Protein AF-A0A0L7LXT6-F1 (afdb_monomer_lite)

Secondary structure (DSSP, 8-state):
-----------TT----------HHHHHHHHHHHHHHHHHHHHHHHHHHHHHHHHHHHHHHHHHHHHHHHHHHHHHHHHHHHHHHHHHHHHHHHHHHHHTHHHH-TTHHHHHHHSS-GGGGGGGHHHHHHHHHHHHHSS-TTHHHHHHHHHHHHTTSB-TTS-B-S-HHHHHHHHHHHHHHHHHHHHHHHHHHHHHHHHHHHHHHHHHHHHHH-

InterPro domains:
  IPR006373 Variant surface antigen Rifin [PF02009] (1-214)

Structure (mmCIF, N/CA/C/O backbone):
data_AF-A0A0L7LXT6-F1
#
_entry.id   AF-A0A0L7LXT6-F1
#
loop_
_atom_site.group_PDB
_atom_site.id
_atom_site.type_symbol
_atom_site.label_atom_id
_atom_site.label_alt_id
_atom_site.label_comp_id
_atom_site.label_asym_id
_atom_site.label_entity_id
_atom_site.label_seq_id
_atom_site.pdbx_PDB_ins_code
_atom_site.Cartn_x
_atom_site.Cartn_y
_atom_site.Cartn_z
_atom_site.occupancy
_atom_site.B_iso_or_equiv
_atom_site.auth_seq_id
_atom_site.auth_comp_id
_atom_site.auth_asym_id
_atom_site.auth_atom_id
_atom_site.pdbx_PDB_model_num
ATOM 1 N N . GLU A 1 1 ? -76.151 43.718 83.438 1.00 40.00 1 GLU A N 1
ATOM 2 C CA . GLU A 1 1 ? -76.108 43.808 84.912 1.00 40.00 1 GLU A CA 1
ATOM 3 C C . GLU A 1 1 ? -75.224 42.703 85.464 1.00 40.00 1 GLU A C 1
ATOM 5 O O . GLU A 1 1 ? -75.040 41.685 84.807 1.00 40.00 1 GLU A O 1
ATOM 10 N N . LYS A 1 2 ? -74.584 42.972 86.599 1.00 29.92 2 LYS A N 1
ATOM 11 C CA . LYS A 1 2 ? -73.542 42.157 87.226 1.00 29.92 2 LYS A CA 1
ATOM 12 C C . LYS A 1 2 ? -74.150 41.243 88.303 1.00 29.92 2 LYS A C 1
ATOM 14 O O . LYS A 1 2 ? -74.969 41.712 89.078 1.00 29.92 2 LYS A O 1
ATOM 19 N N . PHE A 1 3 ? -73.613 40.020 88.366 1.00 38.09 3 PHE A N 1
ATOM 20 C CA . PHE A 1 3 ? -73.496 39.078 89.496 1.00 38.09 3 PHE A CA 1
ATOM 21 C C . PHE A 1 3 ? -74.751 38.589 90.252 1.00 38.09 3 PHE A C 1
ATOM 23 O O . PHE A 1 3 ? -75.296 39.290 91.095 1.00 38.09 3 PHE A O 1
ATOM 30 N N . ALA A 1 4 ? -75.041 37.291 90.095 1.00 39.62 4 ALA A N 1
ATOM 31 C CA . ALA A 1 4 ? -75.479 36.397 91.176 1.00 39.62 4 ALA A CA 1
ATOM 32 C C . ALA A 1 4 ? -74.935 34.982 90.867 1.00 39.62 4 ALA A C 1
ATOM 34 O O . ALA A 1 4 ? -75.281 34.393 89.851 1.00 39.62 4 ALA A O 1
ATOM 35 N N . THR A 1 5 ? -73.807 34.599 91.461 1.00 38.25 5 THR A N 1
ATOM 36 C CA . THR A 1 5 ? -73.692 33.730 92.649 1.00 38.25 5 THR A CA 1
ATOM 37 C C . THR A 1 5 ? -73.721 32.239 92.305 1.00 38.25 5 THR A C 1
ATOM 39 O O . THR A 1 5 ? -74.742 31.654 91.969 1.00 38.25 5 THR A O 1
ATOM 42 N N . LEU A 1 6 ? -72.522 31.675 92.429 1.00 38.28 6 LEU A N 1
ATOM 43 C CA . LEU A 1 6 ? -72.125 30.279 92.555 1.00 38.28 6 LEU A CA 1
ATOM 44 C C . LEU A 1 6 ? -73.192 29.393 93.241 1.00 38.28 6 LEU A C 1
ATOM 46 O O . LEU A 1 6 ? -73.432 29.532 94.438 1.00 38.28 6 LEU A O 1
ATOM 50 N N . GLN A 1 7 ? -73.775 28.442 92.506 1.00 35.75 7 GLN A N 1
ATOM 51 C CA . GLN A 1 7 ? -74.311 27.213 93.096 1.00 35.75 7 GLN A CA 1
ATOM 52 C C . GLN A 1 7 ? -73.236 26.131 92.983 1.00 35.75 7 GLN A C 1
ATOM 54 O O . GLN A 1 7 ? -73.069 25.471 91.961 1.00 35.75 7 GLN A O 1
ATOM 59 N N . THR A 1 8 ? -72.458 26.013 94.054 1.00 41.00 8 THR A N 1
ATOM 60 C CA . THR A 1 8 ? -71.637 24.850 94.390 1.00 41.00 8 THR A CA 1
ATOM 61 C C . THR A 1 8 ? -72.546 23.758 94.936 1.00 41.00 8 THR A C 1
ATOM 63 O O . THR A 1 8 ? -72.736 23.669 96.145 1.00 41.00 8 THR A O 1
ATOM 66 N N . ASP A 1 9 ? -73.113 22.955 94.042 1.00 42.44 9 ASP A N 1
ATOM 67 C CA . ASP A 1 9 ? -73.564 21.606 94.378 1.00 42.44 9 ASP A CA 1
ATOM 68 C C . ASP A 1 9 ? -73.449 20.717 93.131 1.00 42.44 9 ASP A C 1
ATOM 70 O O . ASP A 1 9 ? -74.370 20.585 92.328 1.00 42.44 9 ASP A O 1
ATOM 74 N N . ILE A 1 10 ? -72.247 20.185 92.902 1.00 38.50 10 ILE A N 1
ATOM 75 C CA . ILE A 1 10 ? -72.046 19.057 91.993 1.00 38.50 10 ILE A CA 1
ATOM 76 C C . ILE A 1 10 ? -71.640 17.902 92.891 1.00 38.50 10 ILE A C 1
ATOM 78 O O . ILE A 1 10 ? -70.520 17.861 93.403 1.00 38.50 10 ILE A O 1
ATOM 82 N N . HIS A 1 11 ? -72.580 16.980 93.087 1.00 42.09 11 HIS A N 1
ATOM 83 C CA . HIS A 1 11 ? -72.317 15.668 93.658 1.00 42.09 11 HIS A CA 1
ATOM 84 C C . HIS A 1 11 ? -71.095 15.070 92.948 1.00 42.09 11 HIS A C 1
ATOM 86 O O . HIS A 1 11 ? -71.081 14.951 91.720 1.00 42.09 11 HIS A O 1
ATOM 92 N N . SER A 1 12 ? -70.078 14.687 93.723 1.00 47.22 12 SER A N 1
ATOM 93 C CA . SER A 1 12 ? -68.795 14.139 93.251 1.00 47.22 12 SER A CA 1
ATOM 94 C C . SER A 1 12 ? -68.917 12.834 92.436 1.00 47.22 12 SER A C 1
ATOM 96 O O . SER A 1 12 ? -67.905 12.281 92.014 1.00 47.22 12 SER A O 1
ATOM 98 N N . ASP A 1 13 ? -70.137 12.357 92.186 1.00 47.53 13 ASP A N 1
ATOM 99 C CA . ASP A 1 13 ? -70.444 11.031 91.651 1.00 47.53 13 ASP A CA 1
ATOM 100 C C . ASP A 1 13 ? -71.077 11.065 90.244 1.00 47.53 13 ASP A C 1
ATOM 102 O O . ASP A 1 13 ? -71.476 10.025 89.725 1.00 47.53 13 ASP A O 1
ATOM 106 N N . ALA A 1 14 ? -71.174 12.240 89.603 1.00 44.53 14 ALA A N 1
ATOM 107 C CA . ALA A 1 14 ? -71.856 12.403 88.308 1.00 44.53 14 ALA A CA 1
ATOM 108 C C . ALA A 1 14 ? -70.987 12.965 87.163 1.00 44.53 14 ALA A C 1
ATOM 110 O O . ALA A 1 14 ? -71.523 13.345 86.122 1.00 44.53 14 ALA A O 1
ATOM 111 N N . ILE A 1 15 ? -69.656 12.991 87.302 1.00 37.62 15 ILE A N 1
ATOM 112 C CA . ILE A 1 15 ? -68.757 13.127 86.144 1.00 37.62 15 ILE A CA 1
ATOM 113 C C . ILE A 1 15 ? -68.383 11.703 85.720 1.00 37.62 15 ILE A C 1
ATOM 115 O O . ILE A 1 15 ? -67.487 11.121 86.338 1.00 37.62 15 ILE A O 1
ATOM 119 N N . PRO A 1 16 ? -69.046 11.095 84.713 1.00 42.62 16 PRO A N 1
ATOM 120 C CA . PRO A 1 16 ? -68.539 9.857 84.152 1.00 42.62 16 PRO A CA 1
ATOM 121 C C . PRO A 1 16 ? -67.146 10.187 83.630 1.00 42.62 16 PRO A C 1
ATOM 123 O O . PRO A 1 16 ? -66.972 11.103 82.825 1.00 42.62 16 PRO A O 1
ATOM 126 N N . THR A 1 17 ? -66.141 9.496 84.159 1.00 36.31 17 THR A N 1
ATOM 127 C CA . THR A 1 17 ? -64.786 9.541 83.634 1.00 36.31 17 THR A CA 1
ATOM 128 C C . THR A 1 17 ? -64.900 9.342 82.130 1.00 36.31 17 THR A C 1
ATOM 130 O O . THR A 1 17 ? -65.300 8.272 81.675 1.00 36.31 17 THR A O 1
ATOM 133 N N . CYS A 1 18 ? -64.649 10.397 81.348 1.00 38.66 18 CYS A N 1
ATOM 134 C CA . CYS A 1 18 ? -64.541 10.292 79.902 1.00 38.66 18 CYS A CA 1
ATOM 135 C C . CYS A 1 18 ? -63.386 9.333 79.632 1.00 38.66 18 CYS A C 1
ATOM 137 O O . CYS A 1 18 ? -62.223 9.727 79.554 1.00 38.66 18 CYS A O 1
ATOM 139 N N . ILE A 1 19 ? -63.712 8.048 79.541 1.00 40.19 19 ILE A N 1
ATOM 140 C CA . ILE A 1 19 ? -62.884 7.047 78.912 1.00 40.19 19 ILE A CA 1
ATOM 141 C C . ILE A 1 19 ? -62.834 7.519 77.468 1.00 40.19 19 ILE A C 1
ATOM 143 O O . ILE A 1 19 ? -63.759 7.289 76.692 1.00 40.19 19 ILE A O 1
ATOM 147 N N . CYS A 1 20 ? -61.787 8.269 77.133 1.00 40.12 20 CYS A N 1
ATOM 148 C CA . CYS A 1 20 ? -61.425 8.536 75.757 1.00 40.12 20 CYS A CA 1
ATOM 149 C C . CYS A 1 20 ? -61.108 7.178 75.130 1.00 40.12 20 CYS A C 1
ATOM 151 O O . CYS A 1 20 ? -59.978 6.691 75.175 1.00 40.12 20 CYS A O 1
ATOM 153 N N . GLU A 1 21 ? -62.143 6.532 74.605 1.00 46.62 21 GLU A N 1
ATOM 154 C CA . GLU A 1 21 ? -62.035 5.419 73.685 1.00 46.62 21 GLU A CA 1
ATOM 155 C C . GLU A 1 21 ? -61.021 5.842 72.617 1.00 46.62 21 GLU A C 1
ATOM 157 O O . GLU A 1 21 ? -61.165 6.916 72.031 1.00 46.62 21 GLU A O 1
ATOM 162 N N . LYS A 1 22 ? -59.926 5.077 72.486 1.00 48.00 22 LYS A N 1
ATOM 163 C CA . LYS A 1 22 ? -58.727 5.396 71.687 1.00 48.00 22 LYS A CA 1
ATOM 164 C C . LYS A 1 22 ? -59.049 6.315 70.505 1.00 48.00 22 LYS A C 1
ATOM 166 O O . LYS A 1 22 ? -59.606 5.862 69.504 1.00 48.00 22 LYS A O 1
ATOM 171 N N . SER A 1 23 ? -58.688 7.592 70.643 1.00 49.19 23 SER A N 1
ATOM 172 C CA . SER A 1 23 ? -58.867 8.610 69.608 1.00 49.19 23 SER A CA 1
ATOM 173 C C . SER A 1 23 ? -58.314 8.106 68.274 1.00 49.19 23 SER A C 1
ATOM 175 O O . SER A 1 23 ? -57.290 7.420 68.233 1.00 49.19 23 SER A O 1
ATOM 177 N N . ILE A 1 24 ? -58.970 8.473 67.171 1.00 52.47 24 ILE A N 1
ATOM 178 C CA . ILE A 1 24 ? -58.495 8.221 65.802 1.00 52.47 24 ILE A CA 1
ATOM 179 C C . ILE A 1 24 ? -57.025 8.655 65.652 1.00 52.47 24 ILE A C 1
ATOM 181 O O . ILE A 1 24 ? -56.268 7.986 64.952 1.00 52.47 24 ILE A O 1
ATOM 185 N N . ALA A 1 25 ? -56.591 9.684 66.389 1.00 49.22 25 ALA A N 1
ATOM 186 C CA . ALA A 1 25 ? -55.197 10.112 66.457 1.00 49.22 25 ALA A CA 1
ATOM 187 C C . ALA A 1 25 ? -54.236 9.022 66.987 1.00 49.22 25 ALA A C 1
ATOM 189 O O . ALA A 1 25 ? -53.212 8.791 66.356 1.00 49.22 25 ALA A O 1
ATOM 190 N N . ASP A 1 26 ? -54.581 8.273 68.046 1.00 52.25 26 ASP A N 1
ATOM 191 C CA . ASP A 1 26 ? -53.739 7.182 68.595 1.00 52.25 26 ASP A CA 1
ATOM 192 C C . ASP A 1 26 ? -53.618 5.996 67.614 1.00 52.25 26 ASP A C 1
ATOM 194 O O . ASP A 1 26 ? -52.575 5.341 67.530 1.00 52.25 26 ASP A O 1
ATOM 198 N N . LYS A 1 27 ? -54.661 5.732 66.808 1.00 52.94 27 LYS A N 1
ATOM 199 C CA . LYS A 1 27 ? -54.612 4.732 65.721 1.00 52.94 27 LYS A CA 1
ATOM 200 C C . LYS A 1 27 ? -53.774 5.202 64.532 1.00 52.94 27 LYS A C 1
ATOM 202 O O . LYS A 1 27 ? -53.043 4.391 63.963 1.00 52.94 27 LYS A O 1
ATOM 207 N N . VAL A 1 28 ? -53.869 6.478 64.164 1.00 54.19 28 VAL A N 1
ATOM 208 C CA . VAL A 1 28 ? -53.071 7.071 63.079 1.00 54.19 28 VAL A CA 1
ATOM 209 C C . VAL A 1 28 ? -51.596 7.137 63.475 1.00 54.19 28 VAL A C 1
ATOM 211 O O . VAL A 1 28 ? -50.742 6.785 62.667 1.00 54.19 28 VAL A O 1
ATOM 214 N N . GLU A 1 29 ? -51.286 7.472 64.726 1.00 53.16 29 GLU A N 1
ATOM 215 C CA . GLU A 1 29 ? -49.917 7.526 65.245 1.00 53.16 29 GLU A CA 1
ATOM 216 C C . GLU A 1 29 ? -49.267 6.133 65.297 1.00 53.16 29 GLU A C 1
ATOM 218 O O . GLU A 1 29 ? -48.151 5.950 64.811 1.00 53.16 29 GLU A O 1
ATOM 223 N N . LYS A 1 30 ? -49.994 5.098 65.750 1.00 55.59 30 LYS A N 1
ATOM 224 C CA . LYS A 1 30 ? -49.516 3.700 65.695 1.00 55.59 30 LYS A CA 1
ATOM 225 C C . LYS A 1 30 ? -49.386 3.154 64.273 1.00 55.59 30 LYS A C 1
ATOM 227 O O . LYS A 1 30 ? -48.477 2.366 64.014 1.00 55.59 30 LYS A O 1
ATOM 232 N N . GLY A 1 31 ? -50.274 3.542 63.357 1.00 56.97 31 GLY A N 1
ATOM 233 C CA . GLY A 1 31 ? -50.178 3.189 61.938 1.00 56.97 31 GLY A CA 1
ATOM 234 C C . GLY A 1 31 ? -48.969 3.842 61.264 1.00 56.97 31 GLY A C 1
ATOM 235 O O . GLY A 1 31 ? -48.203 3.162 60.585 1.00 56.97 31 GLY A O 1
ATOM 236 N N . CYS A 1 32 ? -48.748 5.132 61.526 1.00 54.28 32 CYS A N 1
ATOM 237 C CA . CYS A 1 32 ? -47.619 5.904 61.012 1.00 54.28 32 CYS A CA 1
ATOM 238 C C . CYS A 1 32 ? -46.276 5.394 61.560 1.00 54.28 32 CYS A C 1
ATOM 240 O O . CYS A 1 32 ? -45.349 5.180 60.786 1.00 54.28 32 CYS A O 1
ATOM 242 N N . LEU A 1 33 ? -46.183 5.081 62.858 1.00 52.78 33 LEU A N 1
ATOM 243 C CA . LEU A 1 33 ? -44.982 4.489 63.465 1.00 52.78 33 LEU A CA 1
ATOM 244 C C . LEU A 1 33 ? -44.681 3.082 62.933 1.00 52.78 33 LEU A C 1
ATOM 246 O O . LEU A 1 33 ? -43.517 2.748 62.719 1.00 52.78 33 LEU A O 1
ATOM 250 N N . ARG A 1 34 ? -45.707 2.260 62.672 1.00 56.41 34 ARG A N 1
ATOM 251 C CA . ARG A 1 34 ? -45.534 0.939 62.041 1.00 56.41 34 ARG A CA 1
ATOM 252 C C . ARG A 1 34 ? -45.064 1.056 60.593 1.00 56.41 34 ARG A C 1
ATOM 254 O O . ARG A 1 34 ? -44.129 0.356 60.218 1.00 56.41 34 ARG A O 1
ATOM 261 N N . CYS A 1 35 ? -45.643 1.962 59.806 1.00 52.47 35 CYS A N 1
ATOM 262 C CA . CYS A 1 35 ? -45.187 2.219 58.439 1.00 52.47 35 CYS A CA 1
ATOM 263 C C . CYS A 1 35 ? -43.784 2.838 58.406 1.00 52.47 35 CYS A C 1
ATOM 265 O O . CYS A 1 35 ? -42.972 2.409 57.600 1.00 52.47 35 CYS A O 1
ATOM 267 N N . GLY A 1 36 ? -43.463 3.778 59.299 1.00 51.81 36 GLY A N 1
ATOM 268 C CA . GLY A 1 36 ? -42.137 4.393 59.415 1.00 51.81 36 GLY A CA 1
ATOM 269 C C . GLY A 1 36 ? -41.054 3.417 59.878 1.00 51.81 36 GLY A C 1
ATOM 270 O O . GLY A 1 36 ? -39.923 3.501 59.416 1.00 51.81 36 GLY A O 1
ATOM 271 N N . SER A 1 37 ? -41.407 2.443 60.720 1.00 56.12 37 SER A N 1
ATOM 272 C CA . SER A 1 37 ? -40.500 1.370 61.152 1.00 56.12 37 SER A CA 1
ATOM 273 C C . SER A 1 37 ? -40.231 0.364 60.027 1.00 56.12 37 SER A C 1
ATOM 275 O O . SER A 1 37 ? -39.092 -0.050 59.835 1.00 56.12 37 SER A O 1
ATOM 277 N N . ILE A 1 38 ? -41.255 0.014 59.239 1.00 53.81 38 ILE A N 1
ATOM 278 C CA . ILE A 1 38 ? -41.104 -0.832 58.046 1.00 53.81 38 ILE A CA 1
ATOM 279 C C . ILE A 1 38 ? -40.351 -0.079 56.942 1.00 53.81 38 ILE A C 1
ATOM 281 O O . ILE A 1 38 ? -39.456 -0.656 56.344 1.00 53.81 38 ILE A O 1
ATOM 285 N N . LEU A 1 39 ? -40.632 1.206 56.701 1.00 48.81 39 LEU A N 1
ATOM 286 C CA . LEU A 1 39 ? -39.878 2.021 55.741 1.00 48.81 39 LEU A CA 1
ATOM 287 C C . LEU A 1 39 ? -38.430 2.242 56.189 1.00 48.81 39 LEU A C 1
ATOM 289 O O . LEU A 1 39 ? -37.541 2.148 55.358 1.00 48.81 39 LEU A O 1
ATOM 293 N N . GLY A 1 40 ? -38.168 2.485 57.474 1.00 50.44 40 GLY A N 1
ATOM 294 C CA . GLY A 1 40 ? -36.812 2.650 58.008 1.00 50.44 40 GLY A CA 1
ATOM 295 C C . GLY A 1 40 ? -35.976 1.365 57.978 1.00 50.44 40 GLY A C 1
ATOM 296 O O . GLY A 1 40 ? -34.760 1.443 57.823 1.00 50.44 40 GLY A O 1
ATOM 297 N N . ALA A 1 41 ? -36.615 0.193 58.069 1.00 55.06 41 ALA A N 1
ATOM 298 C CA . ALA A 1 41 ? -35.964 -1.114 57.941 1.00 55.06 41 ALA A CA 1
ATOM 299 C C . ALA A 1 41 ? -35.870 -1.613 56.483 1.00 55.06 41 ALA A C 1
ATOM 301 O O . ALA A 1 41 ? -34.890 -2.258 56.126 1.00 55.06 41 ALA A O 1
ATOM 302 N N . ALA A 1 42 ? -36.844 -1.284 55.627 1.00 51.56 42 ALA A N 1
ATOM 303 C CA . ALA A 1 42 ? -36.897 -1.711 54.225 1.00 51.56 42 ALA A CA 1
ATOM 304 C C . ALA A 1 42 ? -36.226 -0.727 53.248 1.00 51.56 42 ALA A C 1
ATOM 306 O O . ALA A 1 42 ? -35.825 -1.140 52.165 1.00 51.56 42 ALA A O 1
ATOM 307 N N . MET A 1 43 ? -36.059 0.558 53.590 1.00 50.97 43 MET A N 1
ATOM 308 C CA . MET A 1 43 ? -35.299 1.521 52.771 1.00 50.97 43 MET A CA 1
ATOM 309 C C . MET A 1 43 ? -33.829 1.117 52.575 1.00 50.97 43 MET A C 1
ATOM 311 O O . MET A 1 43 ? -33.350 1.250 51.451 1.00 50.97 43 MET A O 1
ATOM 315 N N . PRO A 1 44 ? -33.102 0.613 53.592 1.00 54.88 44 PRO A N 1
ATOM 316 C CA . PRO A 1 44 ? -31.755 0.079 53.403 1.00 54.88 44 PRO A CA 1
ATOM 317 C C . PRO A 1 44 ? -31.712 -1.110 52.439 1.00 54.88 44 PRO A C 1
ATOM 319 O O . PRO A 1 44 ? -30.803 -1.189 51.618 1.00 54.88 44 PRO A O 1
ATOM 322 N N . GLU A 1 45 ? -32.706 -2.003 52.479 1.00 55.31 45 GLU A N 1
ATOM 323 C CA . GLU A 1 45 ? -32.776 -3.156 51.573 1.00 55.31 45 GLU A CA 1
ATOM 324 C C . GLU A 1 45 ? -33.197 -2.759 50.155 1.00 55.31 45 GLU A C 1
ATOM 326 O O . GLU A 1 45 ? -32.592 -3.218 49.196 1.00 55.31 45 GLU A O 1
ATOM 331 N N . LEU A 1 46 ? -34.149 -1.838 49.988 1.00 52.16 46 LEU A N 1
ATOM 332 C CA . LEU A 1 46 ? -34.515 -1.274 48.681 1.00 52.16 46 LEU A CA 1
ATOM 333 C C . LEU A 1 46 ? -33.392 -0.410 48.090 1.00 52.16 46 LEU A C 1
ATOM 335 O O . LEU A 1 46 ? -33.196 -0.409 46.879 1.00 52.16 46 LEU A O 1
ATOM 339 N N . GLY A 1 47 ? -32.630 0.296 48.928 1.00 53.34 47 GLY A N 1
ATOM 340 C CA . GLY A 1 47 ? -31.429 1.034 48.537 1.00 53.34 47 GLY A CA 1
ATOM 341 C C . GLY A 1 47 ? -30.260 0.111 48.193 1.00 53.34 47 GLY A C 1
ATOM 342 O O . GLY A 1 47 ? -29.510 0.401 47.266 1.00 53.34 47 GLY A O 1
ATOM 343 N N . SER A 1 48 ? -30.138 -1.031 48.875 1.00 59.41 48 SER A N 1
ATOM 344 C CA . SER A 1 48 ? -29.166 -2.077 48.550 1.00 59.41 48 SER A CA 1
ATOM 345 C C . SER A 1 48 ? -29.543 -2.801 47.258 1.00 59.41 48 SER A C 1
ATOM 347 O O . SER A 1 48 ? -28.712 -2.879 46.366 1.00 59.41 48 SER A O 1
ATOM 349 N N . VAL A 1 49 ? -30.800 -3.219 47.082 1.00 60.06 49 VAL A N 1
ATOM 350 C CA . VAL A 1 49 ? -31.304 -3.834 45.843 1.00 60.06 49 VAL A CA 1
ATOM 351 C C . VAL A 1 49 ? -31.241 -2.844 44.686 1.00 60.06 49 VAL A C 1
ATOM 353 O O . VAL A 1 49 ? -30.744 -3.197 43.624 1.00 60.06 49 VAL A O 1
ATOM 356 N N . GLY A 1 50 ? -31.667 -1.596 44.886 1.00 57.03 50 GLY A N 1
ATOM 357 C CA . GLY A 1 50 ? -31.573 -0.529 43.892 1.00 57.03 50 GLY A CA 1
ATOM 358 C C . GLY A 1 50 ? -30.127 -0.189 43.538 1.00 57.03 50 GLY A C 1
ATOM 359 O O . GLY A 1 50 ? -29.810 -0.054 42.362 1.00 57.03 50 GLY A O 1
ATOM 360 N N . GLY A 1 51 ? -29.232 -0.133 44.527 1.00 61.69 51 GLY A N 1
ATOM 361 C CA . GLY A 1 51 ? -27.796 0.065 44.334 1.00 61.69 51 GLY A CA 1
ATOM 362 C C . GLY A 1 51 ? -27.121 -1.110 43.627 1.00 61.69 51 GLY A C 1
ATOM 363 O O . GLY A 1 51 ? -26.313 -0.894 42.730 1.00 61.69 51 GLY A O 1
ATOM 364 N N . SER A 1 52 ? -27.490 -2.350 43.955 1.00 63.75 52 SER A N 1
ATOM 365 C CA . SER A 1 52 ? -27.020 -3.565 43.285 1.00 63.75 52 SER A CA 1
ATOM 366 C C . SER A 1 52 ? -27.556 -3.680 41.858 1.00 63.75 52 SER A C 1
ATOM 368 O O . SER A 1 52 ? -26.804 -4.081 40.973 1.00 63.75 52 SER A O 1
ATOM 370 N N . LEU A 1 53 ? -28.807 -3.279 41.601 1.00 61.56 53 LEU A N 1
ATOM 371 C CA . LEU A 1 53 ? -29.381 -3.223 40.254 1.00 61.56 53 LEU A CA 1
ATOM 372 C C . LEU A 1 53 ? -28.707 -2.130 39.417 1.00 61.56 53 LEU A C 1
ATOM 374 O O . LEU A 1 53 ? -28.317 -2.393 38.284 1.00 61.56 53 LEU A O 1
ATOM 378 N N . LEU A 1 54 ? -28.509 -0.929 39.979 1.00 62.12 54 LEU A N 1
ATOM 379 C CA . LEU A 1 54 ? -27.768 0.152 39.322 1.00 62.12 54 LEU A CA 1
ATOM 380 C C . LEU A 1 54 ? -26.321 -0.259 39.046 1.00 62.12 54 LEU A C 1
ATOM 382 O O . LEU A 1 54 ? -25.774 0.072 37.998 1.00 62.12 54 LEU A O 1
ATOM 386 N N . TYR A 1 55 ? -25.685 -0.962 39.982 1.00 66.44 55 TYR A N 1
ATOM 387 C CA . TYR A 1 55 ? -24.333 -1.476 39.814 1.00 66.44 55 TYR A CA 1
ATOM 388 C C . TYR A 1 55 ? -24.285 -2.526 38.701 1.00 66.44 55 TYR A C 1
ATOM 390 O O . TYR A 1 55 ? -23.459 -2.407 37.803 1.00 66.44 55 TYR A O 1
ATOM 398 N N . ALA A 1 56 ? -25.208 -3.492 38.687 1.00 67.00 56 ALA A N 1
ATOM 399 C CA . ALA A 1 56 ? -25.308 -4.499 37.632 1.00 67.00 56 ALA A CA 1
ATOM 400 C C . ALA A 1 56 ? -25.586 -3.877 36.250 1.00 67.00 56 ALA A C 1
ATOM 402 O O . ALA A 1 56 ? -24.922 -4.237 35.280 1.00 67.00 56 ALA A O 1
ATOM 403 N N . LEU A 1 57 ? -26.488 -2.892 36.164 1.00 68.25 57 LEU A N 1
ATOM 404 C CA . LEU A 1 57 ? -26.765 -2.133 34.938 1.00 68.25 57 LEU A CA 1
ATOM 405 C C . LEU A 1 57 ? -25.538 -1.347 34.464 1.00 68.25 57 LEU A C 1
ATOM 407 O O . LEU A 1 57 ? -25.212 -1.378 33.279 1.00 68.25 57 LEU A O 1
ATOM 411 N N . ASN A 1 58 ? -24.810 -0.698 35.378 1.00 71.62 58 ASN A N 1
ATOM 412 C CA . ASN A 1 58 ? -23.558 -0.021 35.043 1.00 71.62 58 ASN A CA 1
ATOM 413 C C . ASN A 1 58 ? -22.487 -1.008 34.556 1.00 71.62 58 ASN A C 1
ATOM 415 O O . ASN A 1 58 ? -21.803 -0.705 33.584 1.00 71.62 58 ASN A O 1
ATOM 419 N N . GLN A 1 59 ? -22.369 -2.195 35.163 1.00 77.50 59 GLN A N 1
ATOM 420 C CA . GLN A 1 59 ? -21.452 -3.250 34.704 1.00 77.50 59 GLN A CA 1
ATOM 421 C C . GLN A 1 59 ? -21.840 -3.801 33.321 1.00 77.50 59 GLN A C 1
ATOM 423 O O . GLN A 1 59 ? -20.976 -4.083 32.495 1.00 77.50 59 GLN A O 1
ATOM 428 N N . TRP A 1 60 ? -23.135 -3.936 33.030 1.00 78.25 60 TRP A N 1
ATOM 429 C CA . TRP A 1 60 ? -23.607 -4.362 31.710 1.00 78.25 60 TRP A CA 1
ATOM 430 C C . TRP A 1 60 ? -23.366 -3.293 30.647 1.00 78.25 60 TRP A C 1
ATOM 432 O O . TRP A 1 60 ? -22.920 -3.611 29.546 1.00 78.25 60 TRP A O 1
ATOM 442 N N . LYS A 1 61 ? -23.592 -2.020 30.985 1.00 81.56 61 LYS A N 1
ATOM 443 C CA . LYS A 1 61 ? -23.318 -0.879 30.107 1.00 81.56 61 LYS A CA 1
ATOM 444 C C . LYS A 1 61 ? -21.830 -0.770 29.781 1.00 81.56 61 LYS A C 1
ATOM 446 O O . LYS A 1 61 ? -21.473 -0.621 28.615 1.00 81.56 61 LYS A O 1
ATOM 451 N N . THR A 1 62 ? -20.948 -0.904 30.773 1.00 83.38 62 THR A N 1
ATOM 452 C CA . THR A 1 62 ? -19.494 -0.896 30.544 1.00 83.38 62 THR A CA 1
ATOM 453 C C . THR A 1 62 ? -19.037 -2.099 29.724 1.00 83.38 62 THR A C 1
ATOM 455 O O . THR A 1 62 ? -18.236 -1.930 28.806 1.00 83.38 62 THR A O 1
ATOM 458 N N . TYR A 1 63 ? -19.579 -3.292 29.985 1.00 87.38 63 TYR A N 1
ATOM 459 C CA . TYR A 1 63 ? -19.295 -4.484 29.187 1.00 87.38 63 TYR A CA 1
ATOM 460 C C . TYR A 1 63 ? -19.740 -4.321 27.725 1.00 87.38 63 TYR A C 1
ATOM 462 O O . TYR A 1 63 ? -18.961 -4.582 26.809 1.00 87.38 63 TYR A O 1
ATOM 470 N N . ALA A 1 64 ? -20.952 -3.809 27.490 1.00 86.25 64 ALA A N 1
ATOM 471 C CA . ALA A 1 64 ? -21.476 -3.562 26.148 1.00 86.25 64 ALA A CA 1
ATOM 472 C C . ALA A 1 64 ? -20.632 -2.537 25.368 1.00 86.25 64 ALA A C 1
ATOM 474 O O . ALA A 1 64 ? -20.376 -2.723 24.175 1.00 86.25 64 ALA A O 1
ATOM 475 N N . LEU A 1 65 ? -20.147 -1.481 26.032 1.00 88.75 65 LEU A N 1
ATOM 476 C CA . LEU A 1 65 ? -19.233 -0.502 25.430 1.00 88.75 65 LEU A CA 1
ATOM 477 C C . LEU A 1 65 ? -17.860 -1.116 25.115 1.00 88.75 65 LEU A C 1
ATOM 479 O O . LEU A 1 65 ? -17.278 -0.843 24.064 1.00 88.75 65 LEU A O 1
ATOM 483 N N . LEU A 1 66 ? -17.345 -1.980 25.989 1.00 90.50 66 LEU A N 1
ATOM 484 C CA . LEU A 1 66 ? -16.078 -2.674 25.770 1.00 90.50 66 LEU A CA 1
ATOM 485 C C . LEU A 1 66 ? -16.151 -3.644 24.579 1.00 90.50 66 LEU A C 1
ATOM 487 O O . LEU A 1 66 ? -15.248 -3.664 23.747 1.00 90.50 66 LEU A O 1
ATOM 491 N N . GLU A 1 67 ? -17.235 -4.401 24.430 1.00 89.31 67 GLU A N 1
ATOM 492 C CA . GLU A 1 67 ? -17.422 -5.266 23.256 1.00 89.31 67 GLU A CA 1
ATOM 493 C C . GLU A 1 67 ? -17.643 -4.455 21.972 1.00 89.31 67 GLU A C 1
ATOM 495 O O . GLU A 1 67 ? -17.057 -4.754 20.928 1.00 89.31 67 GLU A O 1
ATOM 500 N N . THR A 1 68 ? -18.400 -3.360 22.062 1.00 87.44 68 THR A N 1
ATOM 501 C CA . THR A 1 68 ? -18.586 -2.413 20.956 1.00 87.44 68 THR A CA 1
ATOM 502 C C . THR A 1 68 ? -17.256 -1.869 20.442 1.00 87.44 68 THR A C 1
ATOM 504 O O . THR A 1 68 ? -17.019 -1.873 19.235 1.00 87.44 68 THR A O 1
ATOM 507 N N . THR A 1 69 ? -16.373 -1.418 21.336 1.00 88.00 69 THR A N 1
ATOM 508 C CA . THR A 1 69 ? -15.070 -0.861 20.942 1.00 88.00 69 THR A CA 1
ATOM 509 C C . THR A 1 69 ? -14.170 -1.918 20.306 1.00 88.00 69 THR A C 1
ATOM 511 O O . THR A 1 69 ? -13.563 -1.644 19.272 1.00 88.00 69 THR A O 1
ATOM 514 N N . LYS A 1 70 ? -14.132 -3.150 20.833 1.00 89.44 70 LYS A N 1
ATOM 515 C CA . LYS A 1 70 ? -13.394 -4.261 20.201 1.00 89.44 70 LYS A CA 1
ATOM 516 C C . LYS A 1 70 ? -13.897 -4.549 18.789 1.00 89.44 70 LYS A C 1
ATOM 518 O O . LYS A 1 70 ? -13.099 -4.656 17.858 1.00 89.44 70 LYS A O 1
ATOM 523 N N . TYR A 1 71 ? -15.213 -4.648 18.620 1.00 86.31 71 TYR A N 1
ATOM 524 C CA . TYR A 1 71 ? -15.831 -4.874 17.317 1.00 86.31 71 TYR A CA 1
ATOM 525 C C . TYR A 1 71 ? -15.542 -3.724 16.343 1.00 86.31 71 TYR A C 1
ATOM 527 O O . TYR A 1 71 ? -15.179 -3.964 15.189 1.00 86.31 71 TYR A O 1
ATOM 535 N N . ALA A 1 72 ? -15.649 -2.479 16.812 1.00 87.44 72 ALA A N 1
ATOM 536 C CA . ALA A 1 72 ? -15.366 -1.285 16.028 1.00 87.44 72 ALA A CA 1
ATOM 537 C C . ALA A 1 72 ? -13.903 -1.233 15.569 1.00 87.44 72 ALA A C 1
ATOM 539 O O . ALA A 1 72 ? -13.649 -0.956 14.400 1.00 87.44 72 ALA A O 1
ATOM 540 N N . LEU A 1 73 ? -12.950 -1.562 16.445 1.00 89.12 73 LEU A N 1
ATOM 541 C CA . LEU A 1 73 ? -11.528 -1.641 16.103 1.00 89.12 73 LEU A CA 1
ATOM 542 C C . LEU A 1 73 ? -11.249 -2.747 15.083 1.00 89.12 73 LEU A C 1
ATOM 544 O O . LEU A 1 73 ? -10.528 -2.511 14.118 1.00 89.12 73 LEU A O 1
ATOM 548 N N . ALA A 1 74 ? -11.847 -3.930 15.248 1.00 88.69 74 ALA A N 1
ATOM 549 C CA . ALA A 1 74 ? -11.677 -5.033 14.305 1.00 88.69 74 ALA A CA 1
ATOM 550 C C . ALA A 1 74 ? -12.230 -4.686 12.911 1.00 88.69 74 ALA A C 1
ATOM 552 O O . ALA A 1 74 ? -11.562 -4.902 11.898 1.00 88.69 74 ALA A O 1
ATOM 553 N N . LYS A 1 75 ? -13.433 -4.098 12.849 1.00 87.06 75 LYS A N 1
ATOM 554 C CA . LYS A 1 75 ? -14.028 -3.637 11.586 1.00 87.06 75 LYS A CA 1
ATOM 555 C C . LYS A 1 75 ? -13.268 -2.471 10.970 1.00 87.06 75 LYS A C 1
ATOM 557 O O . LYS A 1 75 ? -13.034 -2.493 9.763 1.00 87.06 75 LYS A O 1
ATOM 562 N N . GLY A 1 76 ? -12.871 -1.501 11.788 1.00 87.38 76 GLY A N 1
ATOM 563 C CA . GLY A 1 76 ? -12.047 -0.371 11.381 1.00 87.38 76 GLY A CA 1
ATOM 564 C C . GLY A 1 76 ? -10.747 -0.849 10.752 1.00 87.38 76 GLY A C 1
ATOM 565 O O . GLY A 1 76 ? -10.482 -0.513 9.606 1.00 87.38 76 GLY A O 1
ATOM 566 N N . ALA A 1 77 ? -9.997 -1.718 11.432 1.00 90.94 77 ALA A N 1
ATOM 567 C CA . ALA A 1 77 ? -8.747 -2.275 10.920 1.00 90.94 77 ALA A CA 1
ATOM 568 C C . ALA A 1 77 ? -8.927 -3.016 9.584 1.00 9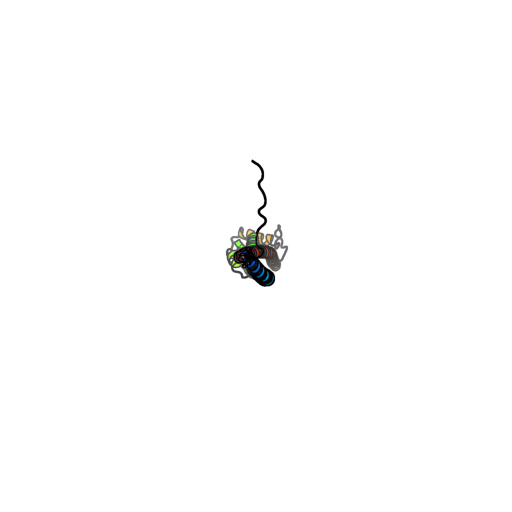0.94 77 ALA A C 1
ATOM 570 O O . ALA A 1 77 ? -8.145 -2.813 8.656 1.00 90.94 77 ALA A O 1
ATOM 571 N N . ALA A 1 78 ? -9.969 -3.844 9.452 1.00 89.25 78 ALA A N 1
ATOM 572 C CA . ALA A 1 78 ? -10.231 -4.575 8.212 1.00 89.25 78 ALA A CA 1
ATOM 573 C C . ALA A 1 78 ? -10.548 -3.633 7.037 1.00 89.25 78 ALA A C 1
ATOM 575 O O . ALA A 1 78 ? -9.992 -3.776 5.948 1.00 89.25 78 ALA A O 1
ATOM 576 N N . GLN A 1 79 ? -11.425 -2.652 7.253 1.00 90.44 79 GLN A N 1
ATOM 577 C CA . GLN A 1 79 ? -11.800 -1.688 6.218 1.00 90.44 79 GLN A CA 1
ATOM 578 C C . GLN A 1 79 ? -10.663 -0.711 5.900 1.00 90.44 79 GLN A C 1
ATOM 580 O O . GLN A 1 79 ? -10.433 -0.403 4.731 1.00 90.44 79 GLN A O 1
ATOM 585 N N . GLY A 1 80 ? -9.905 -0.289 6.911 1.00 89.50 80 GLY A N 1
ATOM 586 C CA . GLY A 1 80 ? -8.712 0.525 6.739 1.00 89.50 80 GLY A CA 1
ATOM 587 C C . GLY A 1 80 ? -7.640 -0.199 5.935 1.00 89.50 80 GLY A C 1
ATOM 588 O O . GLY A 1 80 ? -7.097 0.381 5.003 1.00 89.50 80 GLY A O 1
ATOM 589 N N . ALA A 1 81 ? -7.388 -1.485 6.193 1.00 92.00 81 ALA A N 1
ATOM 590 C CA . ALA A 1 81 ? -6.462 -2.276 5.381 1.00 92.00 81 ALA A CA 1
ATOM 591 C C . ALA A 1 81 ? -6.890 -2.327 3.903 1.00 92.00 81 ALA A C 1
ATOM 593 O O . ALA A 1 81 ? -6.064 -2.120 3.014 1.00 92.00 81 ALA A O 1
ATOM 594 N N . ILE A 1 82 ? -8.183 -2.531 3.625 1.00 92.69 82 ILE A N 1
ATOM 595 C CA . ILE A 1 82 ? -8.717 -2.516 2.253 1.00 92.69 82 ILE A CA 1
ATOM 596 C C . ILE A 1 82 ? -8.501 -1.143 1.604 1.00 92.69 82 ILE A C 1
ATOM 598 O O . ILE A 1 82 ? -7.992 -1.070 0.484 1.00 92.69 82 ILE A O 1
ATOM 602 N N . ALA A 1 83 ? -8.852 -0.061 2.301 1.00 93.44 83 ALA A N 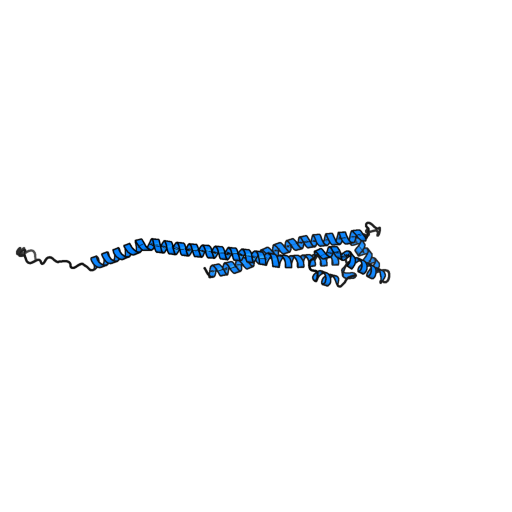1
ATOM 603 C CA . ALA A 1 83 ? -8.684 1.299 1.799 1.00 93.44 83 ALA A CA 1
ATOM 604 C C . ALA A 1 83 ? -7.207 1.645 1.552 1.00 93.44 83 ALA A C 1
ATOM 606 O O . ALA A 1 83 ? -6.868 2.189 0.502 1.00 93.44 83 ALA A O 1
ATOM 607 N N . GLY A 1 84 ? -6.320 1.258 2.471 1.00 93.19 84 GLY A N 1
ATOM 608 C CA . GLY A 1 84 ? -4.877 1.427 2.342 1.00 93.19 84 GLY A CA 1
ATOM 609 C C . GLY A 1 84 ? -4.316 0.701 1.124 1.00 93.19 84 GLY A C 1
ATOM 610 O O . GLY A 1 84 ? -3.591 1.302 0.336 1.00 93.19 84 GLY A O 1
ATOM 611 N N . ILE A 1 85 ? -4.710 -0.558 0.898 1.00 96.12 85 ILE A N 1
ATOM 612 C CA . ILE A 1 85 ? -4.286 -1.316 -0.289 1.00 96.12 85 ILE A CA 1
ATOM 613 C C . ILE A 1 85 ? -4.740 -0.620 -1.577 1.00 96.12 85 ILE A C 1
ATOM 615 O O . ILE A 1 85 ? -3.957 -0.515 -2.522 1.00 96.12 85 ILE A O 1
ATOM 619 N N . GLN A 1 86 ? -5.981 -0.129 -1.633 1.00 96.44 86 GLN A N 1
ATOM 620 C CA . GLN A 1 86 ? -6.486 0.586 -2.810 1.00 96.44 86 GLN A CA 1
ATOM 621 C C . GLN A 1 86 ? -5.750 1.910 -3.041 1.00 96.44 86 GLN A C 1
ATOM 623 O O . GLN A 1 86 ? -5.392 2.218 -4.178 1.00 96.44 86 GLN A O 1
ATOM 628 N N . ALA A 1 87 ? -5.456 2.658 -1.977 1.00 96.62 87 ALA A N 1
ATOM 629 C CA . ALA A 1 87 ? -4.672 3.884 -2.064 1.00 96.62 87 ALA A CA 1
ATOM 630 C C . ALA A 1 87 ? -3.242 3.613 -2.557 1.00 96.62 87 ALA A C 1
ATOM 632 O O . ALA A 1 87 ? -2.781 4.279 -3.483 1.00 96.62 87 ALA A O 1
ATOM 633 N N . GLY A 1 88 ? -2.575 2.587 -2.016 1.00 96.19 88 GLY A N 1
ATOM 634 C CA . GLY A 1 88 ? -1.245 2.167 -2.463 1.00 96.19 88 GLY A CA 1
ATOM 635 C C . GLY A 1 88 ? -1.226 1.757 -3.939 1.00 96.19 88 GLY A C 1
ATOM 636 O O . GLY A 1 88 ? -0.353 2.185 -4.691 1.00 96.19 88 GLY A O 1
ATOM 637 N N . LYS A 1 89 ? -2.239 1.012 -4.404 1.00 97.38 89 LYS A N 1
ATOM 638 C CA . LYS A 1 89 ? -2.404 0.703 -5.837 1.00 97.38 89 LYS A CA 1
ATOM 639 C C . LYS A 1 89 ? -2.588 1.965 -6.680 1.00 97.38 89 LYS A C 1
ATOM 641 O O . LYS A 1 89 ? -2.015 2.059 -7.762 1.00 97.38 89 LYS A O 1
ATOM 646 N N . GLY A 1 90 ? -3.367 2.930 -6.192 1.00 97.44 90 GLY A N 1
ATOM 647 C CA . GLY A 1 90 ? -3.569 4.219 -6.855 1.00 97.44 90 GLY A CA 1
ATOM 648 C C . GLY A 1 90 ? -2.265 4.997 -7.036 1.00 97.44 90 GLY A C 1
ATOM 649 O O . GLY A 1 90 ? -1.996 5.482 -8.136 1.00 97.44 90 GLY A O 1
ATOM 650 N N . VAL A 1 91 ? -1.432 5.053 -5.991 1.00 97.44 91 VAL A N 1
ATOM 651 C CA . VAL A 1 91 ? -0.090 5.656 -6.053 1.00 97.44 91 VAL A CA 1
ATOM 652 C C . VAL A 1 91 ? 0.774 4.927 -7.071 1.00 97.44 91 VAL A C 1
ATOM 654 O O . VAL A 1 91 ? 1.278 5.563 -7.988 1.00 97.44 91 VAL A O 1
ATOM 657 N N . ALA A 1 92 ? 0.856 3.596 -7.000 1.00 96.50 92 ALA A N 1
ATOM 658 C CA . ALA A 1 92 ? 1.680 2.830 -7.928 1.00 96.50 92 ALA A CA 1
ATOM 659 C C . ALA A 1 92 ? 1.292 3.053 -9.401 1.00 96.50 92 ALA A C 1
ATOM 661 O O . ALA A 1 92 ? 2.156 3.245 -10.255 1.00 96.50 92 ALA A O 1
ATOM 662 N N . ILE A 1 93 ? -0.010 3.086 -9.703 1.00 96.81 93 ILE A N 1
ATOM 663 C CA . ILE A 1 93 ? -0.515 3.381 -11.051 1.00 96.81 93 ILE A CA 1
ATOM 664 C C . ILE A 1 93 ? -0.111 4.788 -11.491 1.00 96.81 93 ILE A C 1
ATOM 666 O O . ILE A 1 93 ? 0.325 4.970 -12.629 1.00 96.81 93 ILE A O 1
ATOM 670 N N . LYS A 1 94 ? -0.257 5.779 -10.606 1.00 96.50 94 LYS A N 1
ATOM 671 C CA . LYS A 1 94 ? 0.107 7.166 -10.893 1.00 96.50 94 LYS A CA 1
ATOM 672 C C . LYS A 1 94 ? 1.605 7.292 -11.173 1.00 96.50 94 LYS A C 1
ATOM 674 O O . LYS A 1 94 ? 1.958 7.824 -12.221 1.00 96.50 94 LYS A O 1
ATOM 679 N N . SER A 1 95 ? 2.463 6.738 -10.319 1.00 94.50 95 SER A N 1
ATOM 680 C CA . SER A 1 95 ? 3.918 6.805 -10.489 1.00 94.50 95 SER A CA 1
ATOM 681 C C . SER A 1 95 ? 4.368 6.097 -11.773 1.00 94.50 95 SER A C 1
ATOM 683 O O . SER A 1 95 ? 5.165 6.632 -12.537 1.00 94.50 95 SER A O 1
ATOM 685 N N . LEU A 1 96 ? 3.799 4.931 -12.102 1.00 92.31 96 LEU A N 1
ATOM 686 C CA . LEU A 1 96 ? 4.118 4.240 -13.358 1.00 92.31 96 LEU A CA 1
ATOM 687 C C . LEU A 1 96 ? 3.622 5.003 -14.599 1.00 92.31 96 LEU A C 1
ATOM 689 O O . LEU A 1 96 ? 4.303 5.028 -15.627 1.00 92.31 96 LEU A O 1
ATOM 693 N N . ARG A 1 97 ? 2.466 5.671 -14.521 1.00 92.19 97 ARG A N 1
ATOM 694 C CA . ARG A 1 97 ? 1.992 6.581 -15.577 1.00 92.19 97 ARG A CA 1
ATOM 695 C C . ARG A 1 97 ? 2.940 7.765 -15.749 1.00 92.19 97 ARG A C 1
ATOM 697 O O . ARG A 1 97 ? 3.263 8.117 -16.880 1.00 92.19 97 ARG A O 1
ATOM 704 N N . GLU A 1 98 ? 3.420 8.339 -14.652 1.00 90.44 98 GLU A N 1
ATOM 705 C CA . GLU A 1 98 ? 4.426 9.404 -14.661 1.00 90.44 98 GLU A CA 1
ATOM 706 C C . GLU A 1 98 ? 5.772 8.930 -15.208 1.00 90.44 98 GLU A C 1
ATOM 708 O O . GLU A 1 98 ? 6.485 9.719 -15.814 1.00 90.44 98 GLU A O 1
ATOM 713 N N . LEU A 1 99 ? 6.108 7.646 -15.111 1.00 87.38 99 LEU A N 1
ATOM 714 C CA . LEU A 1 99 ? 7.262 7.084 -15.816 1.00 87.38 99 LEU A CA 1
ATOM 715 C C . LEU A 1 99 ? 7.009 6.875 -17.316 1.00 87.38 99 LEU A C 1
ATOM 717 O O . LEU A 1 99 ? 7.960 6.757 -18.079 1.00 87.38 99 LEU A O 1
ATOM 721 N N . GLY A 1 100 ? 5.752 6.890 -17.766 1.00 86.69 100 GLY A N 1
ATOM 722 C CA . GLY A 1 100 ? 5.366 6.654 -19.161 1.00 86.69 100 GLY A CA 1
ATOM 723 C C . GLY A 1 100 ? 4.999 5.200 -19.467 1.00 86.69 100 GLY A C 1
ATOM 724 O O . GLY A 1 100 ? 4.833 4.845 -20.633 1.00 86.69 100 GLY A O 1
ATOM 725 N N . VAL A 1 101 ? 4.818 4.357 -18.442 1.00 87.69 101 VAL A N 1
ATOM 726 C CA . VAL A 1 101 ? 4.530 2.919 -18.598 1.00 87.69 101 VAL A CA 1
ATOM 727 C C . VAL A 1 101 ? 3.238 2.647 -19.357 1.00 87.69 101 VAL A C 1
ATOM 729 O O . VAL A 1 101 ? 3.150 1.700 -20.136 1.00 87.69 101 VAL A O 1
ATOM 732 N N . GLU A 1 102 ? 2.248 3.519 -19.199 1.00 88.12 102 GLU A N 1
ATOM 733 C CA . GLU A 1 102 ? 0.955 3.404 -19.875 1.00 88.12 102 GLU A CA 1
ATOM 734 C C . GLU A 1 102 ? 1.072 3.446 -21.407 1.00 88.12 102 GLU A C 1
ATOM 736 O O . GLU A 1 102 ? 0.254 2.847 -22.103 1.00 88.12 102 GLU A O 1
ATOM 741 N N . GLN A 1 103 ? 2.113 4.087 -21.946 1.00 83.44 103 GLN A N 1
ATOM 742 C CA . GLN A 1 103 ? 2.293 4.241 -23.391 1.00 83.44 103 GLN A CA 1
ATOM 743 C C . GLN A 1 103 ? 2.700 2.930 -24.078 1.00 83.44 103 GLN A C 1
ATOM 745 O O . GLN A 1 103 ? 2.351 2.702 -25.233 1.00 83.44 103 GLN A O 1
ATOM 750 N N . PHE A 1 104 ? 3.407 2.048 -23.369 1.00 83.19 104 PHE A N 1
ATOM 751 C CA . PHE A 1 104 ? 3.793 0.722 -23.865 1.00 83.19 104 PHE A CA 1
ATOM 752 C C . PHE A 1 104 ? 3.003 -0.416 -23.206 1.00 83.19 104 PHE A C 1
ATOM 754 O O . PHE A 1 104 ? 3.010 -1.551 -23.688 1.00 83.19 104 PHE A O 1
ATOM 761 N N . TRP A 1 105 ? 2.272 -0.126 -22.127 1.00 88.88 105 TRP A N 1
ATOM 762 C CA . TRP A 1 105 ? 1.361 -1.057 -21.476 1.00 88.88 105 TRP A CA 1
ATOM 763 C C . TRP A 1 105 ? 0.021 -0.387 -21.105 1.00 88.88 105 TRP A C 1
ATOM 765 O O . TRP A 1 105 ? -0.248 -0.135 -19.930 1.00 88.88 105 TRP A O 1
ATOM 775 N N . PRO A 1 106 ? -0.890 -0.181 -22.078 1.00 87.12 106 PRO A N 1
ATOM 776 C CA . PRO A 1 106 ? -2.173 0.498 -21.836 1.00 87.12 106 PRO A CA 1
ATOM 777 C C . PRO A 1 106 ? -3.079 -0.201 -20.806 1.00 87.12 106 PRO A C 1
ATOM 779 O O . PRO A 1 106 ? -3.888 0.426 -20.131 1.00 87.12 106 PRO A O 1
ATOM 782 N N . GLY A 1 107 ? -2.942 -1.524 -20.661 1.00 91.06 107 GLY A N 1
ATOM 783 C CA . GLY A 1 107 ? -3.694 -2.329 -19.692 1.00 91.06 107 GLY A CA 1
ATOM 784 C C . GLY A 1 107 ? -3.125 -2.341 -18.267 1.00 91.06 107 GLY A C 1
ATOM 785 O O . GLY A 1 107 ? -3.671 -3.051 -17.421 1.00 91.06 107 GLY A O 1
ATOM 786 N N . MET A 1 108 ? -2.043 -1.603 -17.995 1.00 93.75 108 MET A N 1
ATOM 787 C CA . MET A 1 108 ? -1.325 -1.615 -16.715 1.00 93.75 108 MET A CA 1
ATOM 788 C C . MET A 1 108 ? -2.240 -1.303 -15.529 1.00 93.75 108 MET A C 1
ATOM 790 O O . MET A 1 108 ? -2.270 -2.058 -14.561 1.00 93.75 108 MET A O 1
ATOM 794 N N . SER A 1 109 ? -3.029 -0.230 -15.612 1.00 94.50 109 SER A N 1
ATOM 795 C CA . SER A 1 109 ? -3.877 0.217 -14.501 1.00 94.50 109 SER A CA 1
ATOM 796 C C . SER A 1 109 ? -4.859 -0.872 -14.069 1.00 94.50 109 SER A C 1
ATOM 798 O O . SER A 1 109 ? -4.956 -1.194 -12.889 1.00 94.50 109 SER A O 1
ATOM 800 N N . LYS A 1 110 ? -5.530 -1.520 -15.032 1.00 96.12 110 LYS A N 1
ATOM 801 C CA . LYS A 1 110 ? -6.447 -2.636 -14.755 1.00 96.12 110 LYS A CA 1
ATOM 802 C C . LYS A 1 110 ? -5.714 -3.837 -14.153 1.00 96.12 110 LYS A C 1
ATOM 804 O O . LYS A 1 110 ? -6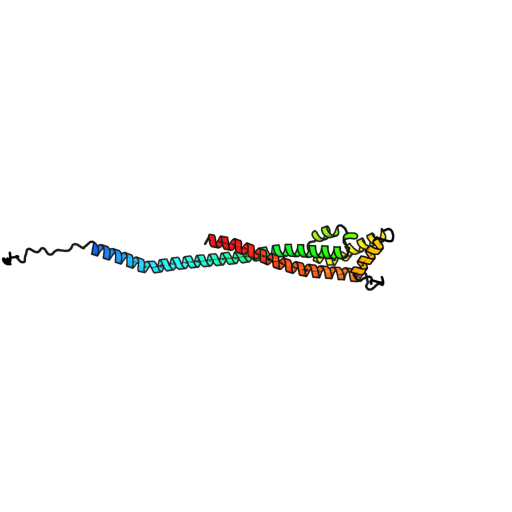.251 -4.490 -13.264 1.00 96.12 110 LYS A O 1
ATOM 809 N N . TYR A 1 111 ? -4.504 -4.124 -14.629 1.00 94.75 111 TYR A N 1
ATOM 810 C CA . TYR A 1 111 ? -3.686 -5.211 -14.102 1.00 94.75 111 TYR A CA 1
ATOM 811 C C . TYR A 1 111 ? -3.319 -4.978 -12.629 1.00 94.75 111 TYR A C 1
ATOM 813 O O . TYR A 1 111 ? -3.555 -5.852 -11.801 1.00 94.75 111 TYR A O 1
ATOM 821 N N . ILE A 1 112 ? -2.840 -3.779 -12.284 1.00 95.12 112 ILE A N 1
ATOM 822 C CA . ILE A 1 112 ? -2.448 -3.422 -10.910 1.00 95.12 112 ILE A CA 1
ATOM 823 C C . ILE A 1 112 ? -3.658 -3.378 -9.971 1.00 95.12 112 ILE A C 1
ATOM 825 O O . ILE A 1 112 ? -3.586 -3.848 -8.836 1.00 95.12 112 ILE A O 1
ATOM 829 N N . LEU A 1 113 ? -4.807 -2.881 -10.439 1.00 95.44 113 LEU A N 1
ATOM 830 C CA . LEU A 1 113 ? -6.041 -2.899 -9.646 1.00 95.44 113 LEU A CA 1
ATOM 831 C C . LEU A 1 113 ? -6.463 -4.326 -9.259 1.00 95.44 113 LEU A C 1
ATOM 833 O O . LEU A 1 113 ? -6.942 -4.532 -8.140 1.00 95.44 113 LEU A O 1
ATOM 837 N N . ASN A 1 114 ? -6.223 -5.303 -10.137 1.00 95.81 114 ASN A N 1
ATOM 838 C CA . ASN A 1 114 ? -6.546 -6.714 -9.916 1.00 95.81 114 ASN A CA 1
ATOM 839 C C . ASN A 1 114 ? -5.519 -7.482 -9.064 1.00 95.81 114 ASN A C 1
ATOM 841 O O . ASN A 1 114 ? -5.824 -8.597 -8.643 1.00 95.81 114 ASN A O 1
ATOM 845 N N . MET A 1 115 ? -4.334 -6.922 -8.796 1.00 94.19 115 MET A N 1
ATOM 846 C CA . MET A 1 115 ? -3.354 -7.535 -7.884 1.00 94.19 115 MET A CA 1
ATOM 847 C C . MET A 1 115 ? -3.947 -7.724 -6.489 1.00 94.19 115 MET A C 1
ATOM 849 O O . MET A 1 115 ? -4.898 -7.036 -6.109 1.00 94.19 115 MET A O 1
ATOM 853 N N . ARG A 1 116 ? -3.383 -8.613 -5.672 1.00 94.06 116 ARG A N 1
ATOM 854 C CA . ARG A 1 116 ? -3.819 -8.718 -4.272 1.00 94.06 116 ARG A CA 1
ATOM 855 C C . ARG A 1 116 ? -3.276 -7.549 -3.469 1.00 94.06 116 ARG A C 1
ATOM 857 O O . ARG A 1 116 ? -4.014 -6.949 -2.690 1.00 94.06 116 ARG A O 1
ATOM 864 N N . HIS A 1 117 ? -2.020 -7.191 -3.710 1.00 95.62 117 HIS A N 1
ATOM 865 C CA . HIS A 1 117 ? -1.319 -6.154 -2.974 1.00 95.62 117 HIS A CA 1
ATOM 866 C C . HIS A 1 117 ? -0.490 -5.261 -3.904 1.00 95.62 117 HIS A C 1
ATOM 868 O O . HIS A 1 117 ? -0.000 -5.706 -4.936 1.00 95.62 117 HIS A O 1
ATOM 874 N N . TYR A 1 118 ? -0.307 -3.990 -3.534 1.00 93.94 118 TYR A N 1
ATOM 875 C CA . TYR A 1 118 ? 0.502 -3.053 -4.326 1.00 93.94 118 TYR A CA 1
ATOM 876 C C . TYR A 1 118 ? 1.997 -3.411 -4.327 1.00 93.94 118 TYR A C 1
ATOM 878 O O . TYR A 1 118 ? 2.721 -2.978 -5.214 1.00 93.94 118 TYR A O 1
ATOM 886 N N . SER A 1 119 ? 2.470 -4.222 -3.374 1.00 95.75 119 SER A N 1
ATOM 887 C CA . SER A 1 119 ? 3.871 -4.671 -3.318 1.00 95.75 119 SER A CA 1
ATOM 888 C C . SER A 1 119 ? 4.271 -5.562 -4.49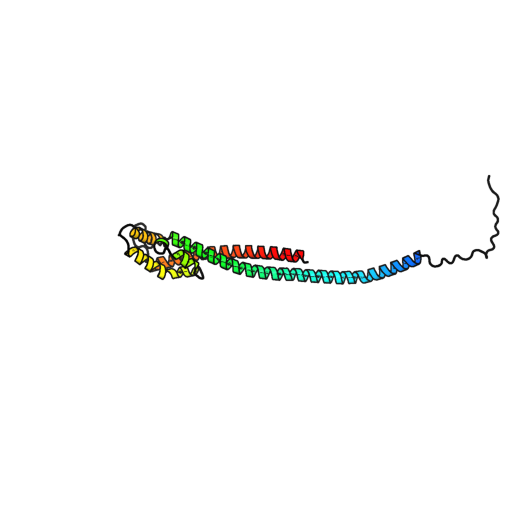3 1.00 95.75 119 SER A C 1
ATOM 890 O O . SER A 1 119 ? 5.445 -5.597 -4.839 1.00 95.75 119 SER A O 1
ATOM 892 N N . GLU A 1 120 ? 3.309 -6.229 -5.139 1.00 95.25 120 GLU A N 1
ATOM 893 C CA . GLU A 1 120 ? 3.537 -7.033 -6.352 1.00 95.25 120 GLU A CA 1
ATOM 894 C C . GLU A 1 120 ? 4.066 -6.181 -7.524 1.00 95.25 120 GLU A C 1
ATOM 896 O O . GLU A 1 120 ? 4.572 -6.711 -8.509 1.00 95.25 120 GLU A O 1
ATOM 901 N N . VAL A 1 121 ? 3.989 -4.847 -7.422 1.00 93.56 121 VAL A N 1
ATOM 902 C CA . VAL A 1 121 ? 4.587 -3.918 -8.390 1.00 93.56 121 VAL A CA 1
ATOM 903 C C . VAL A 1 121 ? 6.110 -4.060 -8.462 1.00 93.56 121 VAL A C 1
ATOM 905 O O . VAL A 1 121 ? 6.666 -3.871 -9.542 1.00 93.56 121 VAL A 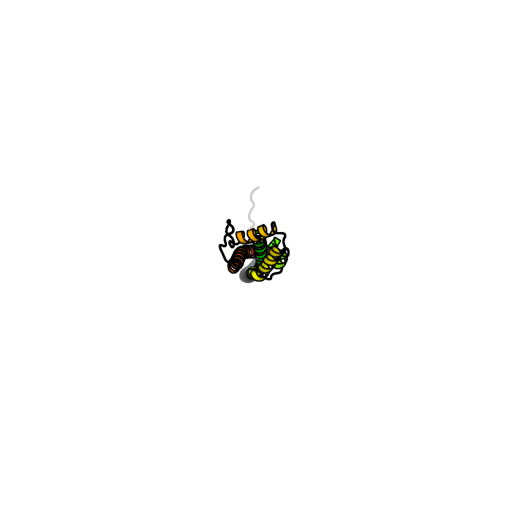O 1
ATOM 908 N N . ALA A 1 122 ? 6.782 -4.451 -7.372 1.00 93.12 122 ALA A N 1
ATOM 909 C CA . ALA A 1 122 ? 8.229 -4.693 -7.369 1.00 93.12 122 ALA A CA 1
ATOM 910 C C . ALA A 1 122 ? 8.645 -5.793 -8.366 1.00 93.12 122 ALA A C 1
ATOM 912 O O . ALA A 1 122 ? 9.727 -5.728 -8.952 1.00 93.12 122 ALA A O 1
ATOM 913 N N . ASP A 1 123 ? 7.751 -6.751 -8.619 1.00 92.12 123 ASP A N 1
ATOM 914 C CA . ASP A 1 123 ? 7.998 -7.913 -9.475 1.00 92.12 123 ASP A CA 1
ATOM 915 C C . ASP A 1 123 ? 7.574 -7.672 -10.936 1.00 92.12 123 ASP A C 1
ATOM 917 O O . ASP A 1 123 ? 7.657 -8.559 -11.786 1.00 92.12 123 ASP A O 1
ATOM 921 N N . LEU A 1 124 ? 7.134 -6.454 -11.280 1.00 91.75 124 LEU A N 1
ATOM 922 C CA . LEU A 1 124 ? 6.670 -6.132 -12.632 1.00 91.75 124 LEU A CA 1
ATOM 923 C C . LEU A 1 124 ? 7.791 -5.934 -13.653 1.00 91.75 124 LEU A C 1
ATOM 925 O O . LEU A 1 124 ? 7.485 -5.713 -14.826 1.00 91.75 124 LEU A O 1
ATOM 929 N N . THR A 1 125 ? 9.062 -6.041 -13.262 1.00 88.19 125 THR A N 1
ATOM 930 C CA . THR A 1 125 ? 10.206 -5.905 -14.181 1.00 88.19 125 THR A CA 1
ATOM 931 C C . THR A 1 125 ? 10.063 -6.830 -15.393 1.00 88.19 125 THR A C 1
ATOM 933 O O . THR A 1 125 ? 10.144 -6.367 -16.533 1.00 88.19 125 THR A O 1
ATOM 936 N N . ASP A 1 126 ? 9.727 -8.102 -15.163 1.00 86.94 126 ASP A N 1
ATOM 937 C CA . ASP A 1 126 ? 9.578 -9.117 -16.216 1.00 86.94 126 ASP A CA 1
ATOM 938 C C . ASP A 1 126 ? 8.342 -8.900 -17.105 1.00 86.94 126 ASP A C 1
ATOM 940 O O . ASP A 1 126 ? 8.233 -9.466 -18.192 1.00 86.94 126 ASP A O 1
ATOM 944 N N . VAL A 1 127 ? 7.408 -8.047 -16.680 1.00 89.50 127 VAL A N 1
ATOM 945 C CA . VAL A 1 127 ? 6.218 -7.675 -17.457 1.00 89.50 127 VAL A CA 1
ATOM 946 C C . VAL A 1 127 ? 6.459 -6.384 -18.241 1.00 89.50 127 VAL A C 1
ATOM 948 O O . VAL A 1 127 ? 6.088 -6.282 -19.413 1.00 89.50 127 VAL A O 1
ATOM 951 N N . ILE A 1 128 ? 7.078 -5.396 -17.597 1.00 86.75 128 ILE A N 1
ATOM 952 C CA . ILE A 1 128 ? 7.326 -4.049 -18.119 1.00 86.75 128 ILE A CA 1
ATOM 953 C C . ILE A 1 128 ? 8.417 -4.083 -19.186 1.00 86.75 128 ILE A C 1
ATOM 955 O O . ILE A 1 128 ? 8.233 -3.531 -20.274 1.00 86.75 128 ILE A O 1
ATOM 959 N N . TYR A 1 129 ? 9.531 -4.762 -18.910 1.00 81.94 129 TYR A N 1
ATOM 960 C CA . TYR A 1 129 ? 10.711 -4.716 -19.766 1.00 81.94 129 TYR A CA 1
ATOM 961 C C . TYR A 1 129 ? 10.470 -5.320 -21.163 1.00 81.94 129 TYR A C 1
ATOM 963 O O . TYR A 1 129 ? 10.760 -4.642 -22.153 1.00 81.94 129 TYR A O 1
ATOM 971 N N . PRO A 1 130 ? 9.852 -6.510 -21.323 1.00 85.12 130 PRO A N 1
ATOM 972 C CA . PRO A 1 130 ? 9.569 -7.051 -22.654 1.00 85.12 130 PRO A CA 1
ATOM 973 C C . PRO A 1 130 ? 8.570 -6.205 -23.451 1.00 85.12 130 PRO A C 1
ATOM 975 O O . PRO A 1 130 ? 8.729 -6.047 -24.662 1.00 85.12 130 PRO A O 1
ATOM 978 N N . LYS A 1 131 ? 7.559 -5.623 -22.786 1.00 86.56 131 LYS A N 1
ATOM 979 C CA . LYS A 1 131 ? 6.582 -4.727 -23.429 1.00 86.56 131 LYS A CA 1
ATOM 980 C C . LYS A 1 131 ? 7.247 -3.460 -23.942 1.00 86.56 131 LYS A C 1
ATOM 982 O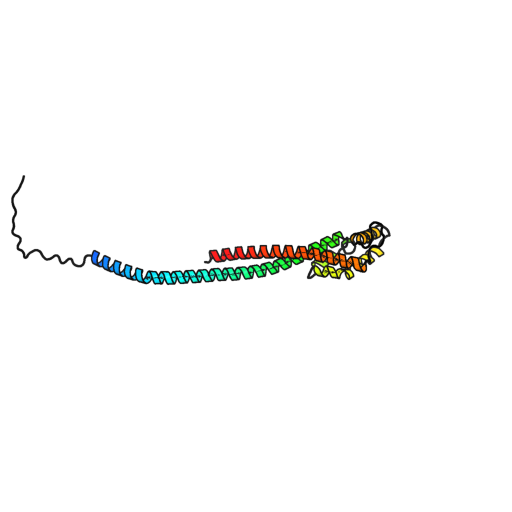 O . LYS A 1 131 ? 6.994 -3.068 -25.078 1.00 86.56 131 LYS A O 1
ATOM 987 N N . LYS A 1 132 ? 8.142 -2.878 -23.139 1.00 80.81 132 LYS A N 1
ATOM 988 C CA . LYS A 1 132 ? 8.985 -1.763 -23.561 1.00 80.81 132 LYS A CA 1
ATOM 989 C C . LYS A 1 132 ? 9.798 -2.151 -24.798 1.00 80.81 132 LYS A C 1
ATOM 991 O O . LYS A 1 132 ? 9.686 -1.484 -25.816 1.00 80.81 132 LYS A O 1
ATOM 996 N N . VAL A 1 133 ? 10.556 -3.251 -24.755 1.00 79.94 133 VAL A N 1
ATOM 997 C CA . VAL A 1 133 ? 11.397 -3.692 -25.887 1.00 79.94 133 VAL A CA 1
ATOM 998 C C . VAL A 1 133 ? 10.574 -3.901 -27.162 1.00 79.94 133 VAL A C 1
ATOM 1000 O O . VAL A 1 133 ? 10.992 -3.468 -28.234 1.00 79.94 133 VAL A O 1
ATOM 1003 N N . ALA A 1 134 ? 9.402 -4.532 -27.064 1.00 82.25 134 ALA A N 1
ATOM 1004 C CA . ALA A 1 134 ? 8.508 -4.724 -28.204 1.00 82.25 134 ALA A CA 1
ATOM 1005 C C . ALA A 1 134 ? 7.989 -3.388 -28.764 1.00 82.25 134 ALA A C 1
ATOM 1007 O O . ALA A 1 134 ? 8.016 -3.183 -29.978 1.00 82.25 134 ALA A O 1
ATOM 1008 N N . ALA A 1 135 ? 7.582 -2.464 -27.889 1.00 77.88 135 ALA A N 1
ATOM 1009 C CA . ALA A 1 135 ? 7.122 -1.134 -28.276 1.00 77.88 135 ALA A CA 1
ATOM 1010 C C . ALA A 1 135 ? 8.236 -0.296 -28.933 1.00 77.88 135 ALA A C 1
ATOM 1012 O O . ALA A 1 135 ? 7.975 0.400 -29.910 1.00 77.88 135 ALA A O 1
ATOM 1013 N N . CYS A 1 136 ? 9.481 -0.410 -28.459 1.00 75.50 136 CYS A N 1
ATOM 1014 C CA . CYS A 1 136 ? 10.629 0.284 -29.049 1.00 75.50 136 CYS A CA 1
ATOM 1015 C C . CYS A 1 136 ? 11.057 -0.317 -30.402 1.00 75.50 136 CYS A C 1
ATOM 1017 O O . CYS A 1 136 ? 11.522 0.414 -31.267 1.00 75.50 136 CYS A O 1
ATOM 1019 N N . LYS A 1 137 ? 10.906 -1.637 -30.607 1.00 72.25 137 LYS A N 1
ATOM 1020 C CA . LYS A 1 137 ? 11.289 -2.322 -31.861 1.00 72.25 137 LYS A CA 1
ATOM 1021 C C . LYS A 1 137 ? 10.282 -2.148 -33.002 1.00 72.25 137 LYS A C 1
ATOM 1023 O O . LYS A 1 137 ? 10.671 -2.209 -34.161 1.00 72.25 137 LYS A O 1
ATOM 1028 N N . GLY A 1 138 ? 8.994 -1.999 -32.691 1.00 63.84 138 GLY A N 1
ATOM 1029 C CA . GLY A 1 138 ? 7.910 -2.010 -33.683 1.00 63.84 138 GLY A CA 1
ATOM 1030 C C . GLY A 1 138 ? 7.625 -0.677 -34.383 1.00 63.84 138 GLY A C 1
ATOM 1031 O O . GLY A 1 138 ? 6.648 -0.596 -35.124 1.00 63.84 138 GLY A O 1
ATOM 1032 N N . ALA A 1 139 ? 8.408 0.375 -34.137 1.00 55.75 139 ALA A N 1
ATOM 1033 C CA . ALA A 1 139 ? 8.028 1.738 -34.499 1.00 55.75 139 ALA A CA 1
ATOM 1034 C C . ALA A 1 139 ? 8.889 2.366 -35.608 1.00 55.75 139 ALA A C 1
ATOM 1036 O O . ALA A 1 139 ? 10.089 2.130 -35.710 1.00 55.75 139 ALA A O 1
ATOM 1037 N N . ASN A 1 140 ? 8.257 3.239 -36.404 1.00 58.41 140 ASN A N 1
ATOM 1038 C CA . ASN A 1 140 ? 8.922 4.137 -37.351 1.00 58.41 140 ASN A CA 1
ATOM 1039 C C . ASN A 1 140 ? 9.829 5.117 -36.576 1.00 58.41 140 ASN A C 1
ATOM 1041 O O . ASN A 1 140 ? 9.339 5.983 -35.848 1.00 58.41 140 ASN A O 1
ATOM 1045 N N . TYR A 1 141 ? 11.131 4.901 -36.749 1.00 56.75 141 TYR A N 1
ATOM 1046 C CA . TYR A 1 141 ? 12.375 5.440 -36.169 1.00 56.75 141 TYR A CA 1
ATOM 1047 C C . TYR A 1 141 ? 12.402 6.685 -35.242 1.00 56.75 141 TYR A C 1
ATOM 1049 O O . TYR A 1 141 ? 13.346 6.799 -34.482 1.00 56.75 141 TYR A O 1
ATOM 1057 N N . ASN A 1 142 ? 11.423 7.603 -35.205 1.00 59.44 142 ASN A N 1
ATOM 1058 C CA . ASN A 1 142 ? 11.605 8.904 -34.522 1.00 59.44 142 ASN A CA 1
ATOM 1059 C C . ASN A 1 142 ? 10.697 9.173 -33.301 1.00 59.44 142 ASN A C 1
ATOM 1061 O O . ASN A 1 142 ? 11.140 9.797 -32.340 1.00 59.44 142 ASN A O 1
ATOM 1065 N N . ILE A 1 143 ? 9.426 8.751 -33.285 1.00 58.91 143 ILE A N 1
ATOM 1066 C CA . ILE A 1 143 ? 8.490 9.150 -32.201 1.00 58.91 143 ILE A CA 1
ATOM 1067 C C . ILE A 1 143 ? 8.649 8.255 -30.964 1.00 58.91 143 ILE A C 1
ATOM 1069 O O . ILE A 1 143 ? 8.693 8.744 -29.838 1.00 58.91 143 ILE A O 1
ATOM 1073 N N . PHE A 1 144 ? 8.773 6.943 -31.171 1.00 55.81 144 PHE A N 1
ATOM 1074 C CA . PHE A 1 144 ? 8.880 5.976 -30.076 1.00 55.81 144 PHE A CA 1
ATOM 1075 C C . PHE A 1 144 ? 10.316 5.795 -29.566 1.00 55.81 144 PHE A C 1
ATOM 1077 O O . PHE A 1 144 ? 10.476 5.504 -28.385 1.00 55.81 144 PHE A O 1
ATOM 1084 N N . GLU A 1 145 ? 11.355 6.056 -30.375 1.00 62.44 145 GLU A N 1
ATOM 1085 C CA . GLU A 1 145 ? 12.735 6.166 -29.863 1.00 62.44 145 GLU A CA 1
ATOM 1086 C C . GLU A 1 145 ? 12.834 7.260 -28.796 1.00 62.44 145 GLU A C 1
ATOM 1088 O O . GLU A 1 145 ? 13.328 7.008 -27.698 1.00 62.44 145 GLU A O 1
ATOM 1093 N N . ASN A 1 146 ? 12.264 8.439 -29.067 1.00 68.75 146 ASN A N 1
ATOM 1094 C CA . ASN A 1 146 ? 12.183 9.529 -28.094 1.00 68.75 146 ASN A CA 1
ATOM 1095 C C . ASN A 1 146 ? 11.426 9.116 -26.824 1.00 68.75 146 ASN A C 1
ATOM 1097 O O . ASN A 1 146 ? 11.767 9.542 -25.722 1.00 68.75 146 ASN A O 1
ATOM 1101 N N . MET A 1 147 ? 10.418 8.258 -26.960 1.00 70.69 147 MET A N 1
ATOM 1102 C CA . MET A 1 147 ? 9.598 7.763 -25.858 1.00 70.69 147 MET A CA 1
ATOM 1103 C C . MET A 1 147 ? 10.350 6.742 -24.987 1.00 70.69 147 MET A C 1
ATOM 1105 O O . MET A 1 147 ? 10.336 6.839 -23.761 1.00 70.69 147 MET A O 1
ATOM 1109 N N . CYS A 1 148 ? 11.077 5.812 -25.612 1.00 75.81 148 CYS A N 1
ATOM 1110 C CA . CYS A 1 148 ? 11.921 4.831 -24.932 1.00 75.81 148 CYS A CA 1
ATOM 1111 C C . CYS A 1 148 ? 13.121 5.493 -24.244 1.00 75.81 148 CYS A C 1
ATOM 1113 O O . CYS A 1 148 ? 13.404 5.184 -23.088 1.00 75.81 148 CYS A O 1
ATOM 1115 N N . GLN A 1 149 ? 13.753 6.469 -24.901 1.00 76.56 149 GLN A N 1
ATOM 1116 C CA . GLN A 1 149 ? 14.790 7.294 -24.285 1.00 76.56 149 GLN A CA 1
ATOM 1117 C C . GLN A 1 149 ? 14.237 8.156 -23.147 1.00 76.56 149 GLN A C 1
ATOM 1119 O O . GLN A 1 149 ? 14.910 8.326 -22.139 1.00 76.56 149 GLN A O 1
ATOM 1124 N N . SER A 1 150 ? 13.014 8.684 -23.264 1.00 77.06 150 SER A N 1
ATOM 1125 C CA . SER A 1 150 ? 12.380 9.448 -22.180 1.00 77.06 150 SER A CA 1
ATOM 1126 C C . SER A 1 150 ? 12.120 8.584 -20.948 1.00 77.06 150 SER A C 1
ATOM 1128 O O . SER A 1 150 ? 12.352 9.040 -19.832 1.00 77.06 150 SER A O 1
ATOM 1130 N N . PHE A 1 151 ? 11.682 7.337 -21.141 1.00 78.94 151 PHE A N 1
ATOM 1131 C CA . PHE A 1 151 ? 11.554 6.361 -20.060 1.00 78.94 151 PHE A CA 1
ATOM 1132 C C . PHE A 1 151 ? 12.912 6.085 -19.402 1.00 78.94 151 PHE A C 1
ATOM 1134 O O . PHE A 1 151 ? 13.039 6.180 -18.184 1.00 78.94 151 PHE A O 1
ATOM 1141 N N . ASP A 1 152 ? 13.947 5.836 -20.206 1.00 77.19 152 ASP A N 1
ATOM 1142 C CA . ASP A 1 152 ? 15.297 5.570 -19.702 1.00 77.19 152 ASP A CA 1
ATOM 1143 C C . ASP A 1 152 ? 15.914 6.772 -18.981 1.00 77.19 152 ASP A C 1
ATOM 1145 O O . ASP A 1 152 ? 16.564 6.595 -17.955 1.00 77.19 152 ASP A O 1
ATOM 1149 N N . LYS A 1 153 ? 15.650 7.999 -19.438 1.00 79.69 153 LYS A N 1
ATOM 1150 C CA . LYS A 1 153 ? 16.057 9.225 -18.737 1.00 79.69 153 LYS A CA 1
ATOM 1151 C C . LYS A 1 153 ? 15.332 9.400 -17.403 1.00 79.69 153 LYS A C 1
ATOM 1153 O O . LYS A 1 153 ? 15.958 9.772 -16.418 1.00 79.69 153 LYS A O 1
ATOM 1158 N N . ARG A 1 154 ? 14.026 9.108 -17.344 1.00 80.75 154 ARG A N 1
ATOM 1159 C CA . ARG A 1 154 ? 13.234 9.179 -16.097 1.00 80.75 154 ARG A CA 1
ATOM 1160 C C . ARG A 1 154 ? 13.675 8.153 -15.059 1.00 80.75 154 ARG A C 1
ATOM 1162 O O . ARG A 1 154 ? 13.545 8.411 -13.870 1.00 80.75 154 ARG A O 1
ATOM 1169 N N . LEU A 1 155 ? 14.201 7.019 -15.513 1.00 78.44 155 LEU A N 1
ATOM 1170 C CA . LEU A 1 155 ? 14.767 5.982 -14.657 1.00 78.44 155 LEU A CA 1
ATOM 1171 C C . LEU A 1 155 ? 16.252 6.176 -14.331 1.00 78.44 155 LEU A C 1
ATOM 1173 O O . LEU A 1 155 ? 16.805 5.373 -13.590 1.00 78.44 155 LEU A O 1
ATOM 1177 N N . GLY A 1 156 ? 16.909 7.195 -14.891 1.00 70.06 156 GLY A N 1
ATOM 1178 C CA . GLY A 1 156 ? 18.349 7.393 -14.714 1.00 70.06 156 GLY A CA 1
ATOM 1179 C C . GLY A 1 156 ? 19.221 6.354 -15.430 1.00 70.06 156 GLY A C 1
ATOM 1180 O O . GLY A 1 156 ? 20.406 6.268 -15.153 1.00 70.06 156 GLY A O 1
ATOM 1181 N N . ILE A 1 157 ? 18.665 5.583 -16.369 1.00 74.44 157 ILE A N 1
ATOM 1182 C CA . ILE A 1 157 ? 19.411 4.651 -17.233 1.00 74.44 157 ILE A CA 1
ATOM 1183 C C . ILE A 1 157 ? 20.237 5.439 -18.254 1.00 74.44 157 ILE A C 1
ATOM 1185 O O . ILE A 1 157 ? 21.394 5.115 -18.532 1.00 74.44 157 ILE A O 1
ATOM 1189 N N . LEU A 1 158 ? 19.632 6.492 -18.809 1.00 69.25 158 LEU A N 1
ATOM 1190 C CA . LEU A 1 158 ? 20.286 7.439 -19.702 1.00 69.25 158 LEU A CA 1
ATOM 1191 C C . LEU A 1 158 ? 20.412 8.792 -19.011 1.00 69.25 158 LEU A C 1
ATOM 1193 O O . LEU A 1 158 ? 19.444 9.324 -18.470 1.00 69.25 158 LEU A O 1
ATOM 1197 N N . ASN A 1 159 ? 21.586 9.395 -19.112 1.00 66.00 159 ASN A N 1
ATOM 1198 C CA . ASN A 1 159 ? 21.778 10.795 -18.778 1.00 66.00 159 ASN A CA 1
ATOM 1199 C C . ASN A 1 159 ? 21.044 11.702 -19.784 1.00 66.00 159 ASN A C 1
ATOM 1201 O O . ASN A 1 159 ? 20.607 11.289 -20.866 1.00 66.00 159 ASN A O 1
ATOM 1205 N N . VAL A 1 160 ? 20.919 12.987 -19.441 1.00 64.56 160 VAL A N 1
ATOM 1206 C CA . VAL A 1 160 ? 20.274 13.996 -20.301 1.00 64.56 160 VAL A CA 1
ATOM 1207 C C . VAL A 1 160 ? 20.952 14.082 -21.679 1.00 64.56 160 VAL A C 1
ATOM 1209 O O . VAL A 1 160 ? 20.257 14.289 -22.679 1.00 64.56 160 VAL A O 1
ATOM 1212 N N . ASP A 1 161 ? 22.263 13.821 -21.730 1.00 66.56 161 ASP A N 1
ATOM 1213 C CA . ASP A 1 161 ? 23.132 13.766 -22.916 1.00 66.56 161 ASP A CA 1
ATOM 1214 C C . ASP A 1 161 ? 23.107 12.415 -23.668 1.00 66.56 161 ASP A C 1
ATOM 1216 O O . ASP A 1 161 ? 23.868 12.226 -24.614 1.00 66.56 161 ASP A O 1
ATOM 1220 N N . ALA A 1 162 ? 22.220 11.491 -23.276 1.00 63.53 162 ALA A N 1
ATOM 1221 C CA . ALA A 1 162 ? 22.075 10.145 -23.838 1.00 63.53 162 ALA A CA 1
ATOM 1222 C C . ALA A 1 162 ? 23.290 9.213 -23.642 1.00 63.53 162 ALA A C 1
ATOM 1224 O O . ALA A 1 162 ? 23.399 8.195 -24.327 1.00 63.53 162 ALA A O 1
ATOM 1225 N N . THR A 1 163 ? 24.167 9.508 -22.678 1.00 67.38 163 THR A N 1
ATOM 1226 C CA . THR A 1 163 ? 25.165 8.541 -22.193 1.00 67.38 163 THR A CA 1
ATOM 1227 C C . THR A 1 163 ? 24.539 7.560 -21.195 1.00 67.38 163 THR A C 1
ATOM 1229 O O . THR A 1 163 ? 23.603 7.910 -20.475 1.00 67.38 163 THR A O 1
ATOM 1232 N N . TYR A 1 164 ? 25.025 6.316 -21.156 1.00 62.88 164 TYR A N 1
ATOM 1233 C CA . TYR A 1 164 ? 24.550 5.311 -20.198 1.00 62.88 164 TYR A CA 1
ATOM 1234 C C . TYR A 1 164 ? 25.092 5.619 -18.800 1.00 62.88 164 TYR A C 1
ATOM 1236 O O . TYR A 1 164 ? 26.307 5.650 -18.609 1.00 62.88 164 TYR A O 1
ATOM 1244 N N . ALA A 1 165 ? 24.191 5.839 -17.844 1.00 62.97 165 ALA A N 1
ATOM 1245 C CA . ALA A 1 165 ? 24.536 6.083 -16.444 1.00 62.97 165 ALA A CA 1
ATOM 1246 C C . ALA A 1 165 ? 24.390 4.821 -15.587 1.00 62.97 165 ALA A C 1
ATOM 1248 O O . ALA A 1 165 ? 25.178 4.614 -14.668 1.00 62.97 165 ALA A O 1
ATOM 1249 N N . ASP A 1 166 ? 23.419 3.968 -15.924 1.00 62.59 166 ASP A N 1
ATOM 1250 C CA . ASP A 1 166 ? 23.126 2.737 -15.198 1.00 62.59 166 ASP A CA 1
ATOM 1251 C C . ASP A 1 166 ? 22.665 1.622 -16.150 1.00 62.59 166 ASP A C 1
ATOM 1253 O O . ASP A 1 166 ? 22.214 1.866 -17.277 1.00 62.59 166 ASP A O 1
ATOM 1257 N N . LEU A 1 167 ? 22.780 0.373 -15.706 1.00 62.72 167 LEU A N 1
ATOM 1258 C CA . LEU A 1 167 ? 22.292 -0.777 -16.448 1.00 62.72 167 LEU A CA 1
ATOM 1259 C C . LEU A 1 167 ? 20.757 -0.843 -16.333 1.00 62.72 167 LEU A C 1
ATOM 1261 O O . LEU A 1 167 ? 20.211 -0.840 -15.228 1.00 62.72 167 LEU A O 1
ATOM 1265 N N . PRO A 1 168 ? 20.019 -1.024 -17.449 1.00 66.50 168 PRO A N 1
ATOM 1266 C CA . PRO A 1 168 ? 18.558 -1.156 -17.427 1.00 66.50 168 PRO A CA 1
ATOM 1267 C C . PRO A 1 168 ? 18.033 -2.279 -16.518 1.00 66.50 168 PRO A C 1
ATOM 1269 O O . PRO A 1 168 ? 16.869 -2.264 -16.124 1.00 66.50 168 PRO A O 1
ATOM 1272 N N . LYS A 1 169 ? 18.886 -3.269 -16.226 1.00 68.44 169 LYS A N 1
ATOM 1273 C CA . LYS A 1 169 ? 18.585 -4.417 -15.369 1.00 68.44 169 LYS A CA 1
ATOM 1274 C C . LYS A 1 169 ? 18.483 -4.041 -13.888 1.00 68.44 169 LYS A C 1
ATOM 1276 O O . LYS A 1 169 ? 17.753 -4.714 -13.171 1.00 68.44 169 LYS A O 1
ATOM 1281 N N . ASP A 1 170 ? 19.160 -2.979 -13.462 1.00 75.94 170 ASP A N 1
ATOM 1282 C CA . ASP A 1 170 ? 19.244 -2.574 -12.057 1.00 75.94 170 ASP A CA 1
ATOM 1283 C C . ASP A 1 170 ? 18.346 -1.357 -11.777 1.00 75.94 170 ASP A C 1
ATOM 1285 O O . ASP A 1 170 ? 17.600 -1.343 -10.795 1.00 75.94 170 ASP A O 1
ATOM 1289 N N . ALA A 1 171 ? 18.288 -0.405 -12.712 1.00 80.38 171 ALA A N 1
ATOM 1290 C CA . ALA A 1 171 ? 17.478 0.807 -12.580 1.00 80.38 171 ALA A CA 1
ATOM 1291 C C . ALA A 1 171 ? 15.956 0.556 -12.573 1.00 80.38 171 ALA A C 1
ATOM 1293 O O . ALA A 1 171 ? 15.219 1.209 -11.833 1.00 80.38 171 ALA A O 1
ATOM 1294 N N . VAL A 1 172 ? 15.454 -0.392 -13.380 1.00 83.12 172 VAL A N 1
ATOM 1295 C CA . VAL A 1 172 ? 14.009 -0.698 -13.424 1.00 83.12 172 VAL A CA 1
ATOM 1296 C C . VAL A 1 172 ? 13.527 -1.294 -12.092 1.00 83.12 172 VAL A C 1
ATOM 1298 O O . VAL A 1 172 ? 12.585 -0.737 -11.523 1.00 83.12 172 VAL A O 1
ATOM 1301 N N . PRO A 1 173 ? 14.146 -2.363 -11.545 1.00 87.25 173 PRO A N 1
ATOM 1302 C CA . PRO A 1 173 ? 13.781 -2.869 -10.224 1.00 87.25 173 PRO A CA 1
ATOM 1303 C C . PRO A 1 173 ? 13.884 -1.817 -9.121 1.00 87.25 173 PRO A C 1
ATOM 1305 O O . PRO A 1 173 ? 13.017 -1.769 -8.252 1.00 87.25 173 PRO A O 1
ATOM 1308 N N . GLU A 1 174 ? 14.916 -0.971 -9.142 1.00 88.31 174 GLU A N 1
ATOM 1309 C CA . GLU A 1 174 ? 15.106 0.046 -8.107 1.00 88.31 174 GLU A CA 1
ATOM 1310 C C . GLU A 1 174 ? 13.998 1.103 -8.135 1.00 88.31 174 GLU A C 1
ATOM 1312 O O . GLU A 1 174 ? 13.417 1.434 -7.099 1.00 88.31 174 GLU A O 1
ATOM 1317 N N . ALA A 1 175 ? 13.601 1.552 -9.326 1.00 89.31 175 ALA A N 1
ATOM 1318 C CA . ALA A 1 175 ? 12.474 2.462 -9.468 1.00 89.31 175 ALA A CA 1
ATOM 1319 C C . ALA A 1 175 ? 11.153 1.822 -9.017 1.00 89.31 175 ALA A C 1
ATOM 1321 O O . ALA A 1 175 ? 10.364 2.463 -8.323 1.00 89.31 175 ALA A O 1
ATOM 1322 N N . LEU A 1 176 ? 10.917 0.547 -9.347 1.00 92.06 176 LEU A N 1
ATOM 1323 C CA . LEU A 1 176 ? 9.724 -0.174 -8.893 1.00 92.06 176 LEU A CA 1
ATOM 1324 C C . LEU A 1 176 ? 9.687 -0.320 -7.367 1.00 92.06 176 LEU A C 1
ATOM 1326 O O . LEU A 1 176 ? 8.629 -0.133 -6.768 1.00 92.06 176 LEU A O 1
ATOM 1330 N N . LYS A 1 177 ? 10.827 -0.582 -6.716 1.00 93.62 177 LYS A N 1
ATOM 1331 C CA . LYS A 1 177 ? 10.927 -0.578 -5.247 1.00 93.62 177 LYS A CA 1
ATOM 1332 C C . LYS A 1 177 ? 10.643 0.801 -4.659 1.00 93.62 177 LYS A C 1
ATOM 1334 O O . LYS A 1 177 ? 9.923 0.890 -3.666 1.00 93.62 177 LYS A O 1
ATOM 1339 N N . GLY A 1 178 ? 11.160 1.866 -5.274 1.00 93.31 178 GLY A N 1
ATOM 1340 C CA . GLY A 1 178 ? 10.866 3.245 -4.878 1.00 93.31 178 GLY A CA 1
ATOM 1341 C C . GLY A 1 178 ? 9.364 3.541 -4.910 1.00 93.31 178 GLY A C 1
ATOM 1342 O O . GLY A 1 178 ? 8.808 4.036 -3.931 1.00 93.31 178 GLY A O 1
ATOM 1343 N N . ILE A 1 179 ? 8.686 3.129 -5.984 1.00 94.69 179 ILE A N 1
ATOM 1344 C CA . ILE A 1 179 ? 7.227 3.252 -6.125 1.00 94.69 179 ILE A CA 1
ATOM 1345 C C . ILE A 1 179 ? 6.493 2.451 -5.048 1.00 94.69 179 ILE A C 1
ATOM 1347 O O . ILE A 1 179 ? 5.535 2.947 -4.458 1.00 94.69 179 ILE A O 1
ATOM 1351 N N . VAL A 1 180 ? 6.928 1.218 -4.769 1.00 96.88 180 VAL A N 1
ATOM 1352 C CA . VAL A 1 180 ? 6.327 0.392 -3.712 1.00 96.88 180 VAL A CA 1
ATOM 1353 C C . VAL A 1 180 ? 6.503 1.036 -2.338 1.00 96.88 180 VAL A C 1
ATOM 1355 O O . VAL A 1 180 ? 5.562 1.010 -1.550 1.00 96.88 180 VAL A O 1
ATOM 1358 N N . SER A 1 181 ? 7.649 1.659 -2.063 1.00 97.00 181 SER A N 1
ATOM 1359 C CA . SER A 1 181 ? 7.905 2.380 -0.810 1.00 97.00 181 SER A CA 1
ATOM 1360 C C . SER A 1 181 ? 6.973 3.589 -0.641 1.00 97.00 181 SER A C 1
ATOM 1362 O O . SER A 1 181 ? 6.348 3.768 0.408 1.00 97.00 181 SER A O 1
ATOM 1364 N N . GLU A 1 182 ? 6.794 4.387 -1.697 1.00 95.56 182 GLU A N 1
ATOM 1365 C CA . GLU A 1 182 ? 5.858 5.519 -1.694 1.00 95.56 182 GLU A CA 1
ATOM 1366 C C . GLU A 1 182 ? 4.399 5.055 -1.525 1.00 95.56 182 GLU A C 1
ATOM 1368 O O . GLU A 1 182 ? 3.634 5.603 -0.717 1.00 95.56 182 GLU A O 1
ATOM 1373 N N . ALA A 1 183 ? 4.025 3.993 -2.243 1.00 95.94 183 ALA A N 1
ATOM 1374 C CA . ALA A 1 183 ? 2.725 3.350 -2.126 1.00 95.94 183 ALA A CA 1
ATOM 1375 C C . ALA A 1 183 ? 2.490 2.798 -0.714 1.00 95.94 183 ALA A C 1
ATOM 1377 O O . ALA A 1 183 ? 1.390 2.943 -0.188 1.00 95.94 183 ALA A O 1
ATOM 1378 N N . GLU A 1 184 ? 3.507 2.213 -0.077 1.00 97.06 184 GLU A N 1
ATOM 1379 C CA . GLU A 1 184 ? 3.431 1.685 1.284 1.00 97.06 184 GLU A CA 1
ATOM 1380 C C . GLU A 1 184 ? 3.215 2.790 2.317 1.00 97.06 184 GLU A C 1
ATOM 1382 O O . GLU A 1 184 ? 2.357 2.651 3.192 1.00 97.06 184 GLU A O 1
ATOM 1387 N N . SER A 1 185 ? 3.950 3.897 2.204 1.00 96.94 185 SER A N 1
ATOM 1388 C CA . SER A 1 185 ? 3.772 5.062 3.076 1.00 96.94 185 SER A CA 1
ATOM 1389 C C . SER A 1 185 ? 2.334 5.588 3.004 1.00 96.94 185 SER A C 1
ATOM 1391 O O . SER A 1 185 ? 1.657 5.745 4.025 1.00 96.94 185 SER A O 1
ATOM 1393 N N . THR A 1 186 ? 1.818 5.751 1.782 1.00 96.06 186 THR A N 1
ATOM 1394 C CA . THR A 1 186 ? 0.444 6.213 1.551 1.00 96.06 186 THR A CA 1
ATOM 1395 C C . THR A 1 186 ? -0.587 5.197 2.041 1.00 96.06 186 THR A C 1
ATOM 1397 O O . THR A 1 186 ? -1.558 5.567 2.702 1.00 96.06 186 THR A O 1
ATOM 1400 N N . ALA A 1 187 ? -0.373 3.909 1.770 1.00 95.94 187 ALA A N 1
ATOM 1401 C CA . ALA A 1 187 ? -1.258 2.836 2.203 1.00 95.94 187 ALA A CA 1
ATOM 1402 C C . ALA A 1 187 ? -1.377 2.779 3.728 1.00 95.94 187 ALA A C 1
ATOM 1404 O O . ALA A 1 187 ? -2.489 2.668 4.240 1.00 95.94 187 ALA A O 1
ATOM 1405 N N . LYS A 1 188 ? -0.262 2.912 4.459 1.00 94.94 188 LYS A N 1
ATOM 1406 C CA . LYS A 1 188 ? -0.256 2.964 5.929 1.00 94.94 188 LYS A CA 1
ATOM 1407 C C . LYS A 1 188 ? -1.022 4.177 6.453 1.00 94.94 188 LYS A C 1
ATOM 1409 O O . LYS A 1 188 ? -1.861 4.020 7.340 1.00 94.94 188 LYS A O 1
ATOM 1414 N N . ALA A 1 189 ? -0.783 5.358 5.883 1.00 96.25 189 ALA A N 1
ATOM 1415 C CA . ALA A 1 189 ? -1.462 6.587 6.292 1.00 96.25 189 ALA A CA 1
ATOM 1416 C C . ALA A 1 189 ? -2.984 6.507 6.079 1.00 96.25 189 ALA A C 1
ATOM 1418 O O . ALA A 1 189 ? -3.763 6.809 6.988 1.00 96.25 189 ALA A O 1
ATOM 1419 N N . VAL A 1 190 ? -3.419 6.044 4.903 1.00 94.38 190 VAL A N 1
ATOM 1420 C CA . VAL A 1 190 ? -4.845 5.866 4.592 1.00 94.38 190 VAL A CA 1
ATOM 1421 C C . VAL A 1 190 ? -5.455 4.765 5.453 1.00 94.38 190 VAL A C 1
ATOM 1423 O O . VAL A 1 190 ? -6.531 4.966 6.011 1.00 94.38 190 VAL A O 1
ATOM 1426 N N . ALA A 1 191 ? -4.763 3.638 5.639 1.00 94.00 191 ALA A N 1
ATOM 1427 C CA . ALA A 1 191 ? -5.260 2.556 6.478 1.00 94.00 191 ALA A CA 1
ATOM 1428 C C . ALA A 1 191 ? -5.489 3.006 7.918 1.00 94.00 191 ALA A C 1
ATOM 1430 O O . ALA A 1 191 ? -6.535 2.703 8.488 1.00 94.00 191 ALA A O 1
ATOM 1431 N N . GLN A 1 192 ? -4.554 3.757 8.499 1.00 91.88 192 GLN A N 1
ATOM 1432 C CA . GLN A 1 192 ? -4.693 4.287 9.852 1.00 91.88 192 GLN A CA 1
ATOM 1433 C C . GLN A 1 192 ? -5.841 5.297 9.955 1.00 91.88 192 GLN A C 1
ATOM 1435 O O . GLN A 1 192 ? -6.646 5.223 10.889 1.00 91.88 192 GLN A O 1
ATOM 1440 N N . THR A 1 193 ? -5.937 6.210 8.986 1.00 95.00 193 THR A N 1
ATOM 1441 C CA . THR A 1 193 ? -6.981 7.242 8.944 1.00 95.00 193 THR A CA 1
ATOM 1442 C C . THR A 1 193 ? -8.367 6.608 8.863 1.00 95.00 193 THR A C 1
ATOM 1444 O O . THR A 1 193 ? -9.225 6.876 9.704 1.00 95.00 193 THR A O 1
ATOM 1447 N N . GLU A 1 194 ? -8.564 5.697 7.911 1.00 92.06 194 GLU A N 1
ATOM 1448 C CA . GLU A 1 194 ? -9.841 5.017 7.700 1.00 92.06 194 GLU A CA 1
ATOM 1449 C C . GLU A 1 194 ? -10.188 4.079 8.857 1.00 92.06 194 GLU A C 1
ATOM 1451 O O . GLU A 1 194 ? -11.326 4.086 9.325 1.00 92.06 194 GLU A O 1
ATOM 1456 N N . SER A 1 195 ? -9.209 3.342 9.397 1.00 90.44 195 SER A N 1
ATOM 1457 C CA . SER A 1 195 ? -9.436 2.488 10.571 1.00 90.44 195 SER A CA 1
ATOM 1458 C C . SER A 1 195 ? -9.969 3.287 11.752 1.00 90.44 195 SER A C 1
ATOM 1460 O O . SER A 1 195 ? -10.926 2.868 12.401 1.00 90.44 195 SER A O 1
ATOM 1462 N N . THR A 1 196 ? -9.367 4.450 12.012 1.00 92.06 196 THR A N 1
ATOM 1463 C CA . THR A 1 196 ? -9.752 5.319 13.128 1.00 92.06 196 THR A CA 1
ATOM 1464 C C . THR A 1 196 ? -11.123 5.941 12.890 1.00 92.06 196 THR A C 1
ATOM 1466 O O . THR A 1 196 ? -11.962 5.926 13.789 1.00 92.06 196 THR A O 1
ATOM 1469 N N . ARG A 1 197 ? -11.377 6.437 11.672 1.00 94.69 197 ARG A N 1
ATOM 1470 C CA . ARG A 1 197 ? -12.662 7.027 11.279 1.00 94.69 197 ARG A CA 1
ATOM 1471 C C . ARG A 1 197 ? -13.807 6.030 11.453 1.00 94.69 197 ARG A C 1
ATOM 1473 O O . ARG A 1 197 ? -14.779 6.323 12.141 1.00 94.69 197 ARG A O 1
ATOM 1480 N N . ILE A 1 198 ? -13.661 4.830 10.898 1.00 89.19 198 ILE A N 1
ATOM 1481 C CA . ILE A 1 198 ? -14.687 3.782 10.947 1.00 89.19 198 ILE A CA 1
ATOM 1482 C C . ILE A 1 198 ? -14.888 3.269 12.373 1.00 89.19 198 ILE A C 1
ATOM 1484 O O . ILE A 1 198 ? -16.025 3.087 12.807 1.00 89.19 198 ILE A O 1
ATOM 1488 N N . ALA A 1 199 ? -13.807 3.057 13.130 1.00 88.81 199 ALA A N 1
ATOM 1489 C CA . ALA A 1 199 ? -13.926 2.645 14.524 1.00 88.81 199 ALA A CA 1
ATOM 1490 C C . ALA A 1 199 ? -14.663 3.706 15.360 1.00 88.81 199 ALA A C 1
ATOM 1492 O O . ALA A 1 199 ? -15.521 3.357 16.174 1.00 88.81 199 ALA A O 1
ATOM 1493 N N . ALA A 1 200 ? -14.383 4.993 15.135 1.00 92.88 200 ALA A N 1
ATOM 1494 C CA . ALA A 1 200 ? -15.079 6.089 15.799 1.00 92.88 200 ALA A CA 1
ATOM 1495 C C . ALA A 1 200 ? -16.566 6.139 15.417 1.00 92.88 200 ALA A C 1
ATOM 1497 O O . ALA A 1 200 ? -17.411 6.216 16.306 1.00 92.88 200 ALA A O 1
ATOM 1498 N N . GLU A 1 201 ? -16.897 6.020 14.129 1.00 93.19 201 GLU A N 1
ATOM 1499 C CA . GLU A 1 201 ? -18.282 5.999 13.638 1.00 93.19 201 GLU A CA 1
ATOM 1500 C C . GLU A 1 201 ? -19.088 4.845 14.242 1.00 93.19 201 GLU A C 1
ATOM 1502 O O . GLU A 1 201 ? -20.170 5.066 14.789 1.00 93.19 201 GLU A O 1
ATOM 1507 N N . ILE A 1 202 ? -18.548 3.621 14.215 1.00 88.56 202 ILE A N 1
ATOM 1508 C CA . ILE A 1 202 ? -19.212 2.447 14.799 1.00 88.56 202 ILE A CA 1
ATOM 1509 C C . ILE A 1 202 ? -19.386 2.634 16.308 1.00 88.56 202 ILE A C 1
ATOM 1511 O O . ILE A 1 202 ? -20.468 2.381 16.837 1.00 88.56 202 ILE A O 1
ATOM 1515 N N . THR A 1 203 ? -18.346 3.102 17.005 1.00 88.12 203 THR A N 1
ATOM 1516 C CA . THR A 1 203 ? -18.402 3.313 18.458 1.00 88.12 203 THR A CA 1
ATOM 1517 C C . THR A 1 203 ? -19.445 4.363 18.822 1.00 88.12 203 THR A C 1
ATOM 1519 O O . THR A 1 203 ? -20.230 4.134 19.739 1.00 88.12 203 THR A O 1
ATOM 1522 N N . GLN A 1 204 ? -19.511 5.485 18.100 1.00 92.38 204 GLN A N 1
ATOM 1523 C CA . GLN A 1 204 ? -20.511 6.531 18.328 1.00 92.38 204 GLN A CA 1
ATOM 1524 C C . GLN A 1 204 ? -21.933 6.011 18.105 1.00 92.38 204 GLN A C 1
ATOM 1526 O O . GLN A 1 204 ? -22.792 6.195 18.968 1.00 92.38 204 GLN A O 1
ATOM 1531 N N . GLN A 1 205 ? -22.172 5.316 16.988 1.00 90.56 205 GLN A N 1
ATOM 1532 C CA . GLN A 1 205 ? -23.487 4.757 16.667 1.00 90.56 205 GLN A CA 1
ATOM 1533 C C . GLN A 1 205 ? -23.952 3.757 17.730 1.00 90.56 205 GLN A C 1
ATOM 1535 O O . GLN A 1 205 ? -25.064 3.862 18.242 1.00 90.56 205 GLN A O 1
ATOM 1540 N N . GLN A 1 206 ? -23.095 2.811 18.107 1.00 88.44 206 GLN A N 1
ATOM 1541 C CA . GLN A 1 206 ? -23.438 1.776 19.083 1.00 88.44 206 GLN A CA 1
ATOM 1542 C C . GLN A 1 206 ? -23.556 2.334 20.508 1.00 88.44 206 GLN A C 1
ATOM 1544 O O . GLN A 1 206 ? -24.459 1.948 21.245 1.00 88.44 206 GLN A O 1
ATOM 1549 N N . THR A 1 207 ? -22.721 3.304 20.889 1.00 88.06 207 THR A N 1
ATOM 1550 C CA . THR A 1 207 ? -22.833 3.981 22.194 1.00 88.06 207 THR A CA 1
ATOM 1551 C C . THR A 1 207 ? -24.156 4.733 22.320 1.00 88.06 207 THR A C 1
ATOM 1553 O O . THR A 1 207 ? -24.789 4.682 23.374 1.00 88.06 207 THR A O 1
ATOM 1556 N N . ALA A 1 208 ? -24.613 5.398 21.253 1.00 89.75 208 ALA A N 1
ATOM 1557 C CA . ALA A 1 208 ? -25.914 6.063 21.241 1.00 89.75 208 ALA A CA 1
ATOM 1558 C C . ALA A 1 208 ? -27.068 5.065 21.444 1.00 89.75 208 ALA A C 1
ATOM 1560 O O . ALA A 1 208 ? -27.970 5.327 22.237 1.00 89.75 208 ALA A O 1
ATOM 1561 N N . VAL A 1 209 ? -27.001 3.895 20.797 1.00 88.19 209 VAL A N 1
ATOM 1562 C CA . VAL A 1 209 ? -27.987 2.814 20.970 1.00 88.19 209 VAL A CA 1
ATOM 1563 C C . VAL A 1 209 ? -27.973 2.266 22.401 1.00 88.19 209 VAL A C 1
ATOM 1565 O O . VAL A 1 209 ? -29.031 2.117 23.011 1.00 88.19 209 VAL A O 1
ATOM 1568 N N . ILE A 1 210 ? -26.790 2.016 22.971 1.00 86.25 210 ILE A N 1
ATOM 1569 C CA . ILE A 1 210 ? -26.642 1.538 24.354 1.00 86.25 210 ILE A CA 1
ATOM 1570 C C . ILE A 1 210 ? -27.233 2.558 25.335 1.00 86.25 210 ILE A C 1
ATOM 1572 O O . ILE A 1 210 ? -28.024 2.186 26.194 1.00 86.25 210 ILE A O 1
ATOM 1576 N N . ASN A 1 211 ? -26.917 3.846 25.187 1.00 83.94 211 ASN A N 1
ATOM 1577 C CA . ASN A 1 211 ? -27.445 4.900 26.060 1.00 83.94 211 ASN A CA 1
ATOM 1578 C C . ASN A 1 211 ? -28.963 5.092 25.949 1.00 83.94 211 ASN A C 1
ATOM 1580 O O . ASN A 1 211 ? -29.579 5.539 26.908 1.00 83.94 211 ASN A O 1
ATOM 1584 N N . ALA A 1 212 ? -29.563 4.782 24.799 1.00 84.69 212 ALA A N 1
ATOM 1585 C CA . ALA A 1 212 ? -31.014 4.805 24.639 1.00 84.69 212 ALA A CA 1
ATOM 1586 C C . ALA A 1 212 ? -31.705 3.574 25.258 1.00 84.69 212 ALA A C 1
ATOM 1588 O O . ALA A 1 212 ? -32.906 3.614 25.509 1.00 84.69 212 ALA A O 1
ATOM 1589 N N . THR A 1 213 ? -30.961 2.485 25.484 1.00 77.00 213 THR A N 1
ATOM 1590 C CA . THR A 1 213 ? -31.490 1.208 25.993 1.00 77.00 213 THR A CA 1
ATOM 1591 C C . THR A 1 213 ? -31.335 1.067 27.515 1.00 77.00 213 THR A C 1
ATOM 1593 O O . THR A 1 213 ? -32.159 0.399 28.138 1.00 77.00 213 THR A O 1
ATOM 1596 N N . TYR A 1 214 ? -30.304 1.692 28.106 1.00 63.97 214 TYR A N 1
ATOM 1597 C CA . TYR A 1 214 ? -29.964 1.648 29.540 1.00 63.97 214 TYR A CA 1
ATOM 1598 C C . TYR A 1 214 ? -29.770 3.042 30.140 1.00 63.97 214 TYR A C 1
ATOM 1600 O O . TYR A 1 214 ? -30.396 3.305 31.187 1.00 63.97 214 TYR A O 1
#

Radius of gyration: 45.9 Å; chains: 1; bounding box: 101×53×132 Å

Sequence (214 aa):
EKFATLQTDIHSDAIPTCICEKSIADKVEKGCLRCGSILGAAMPELGSVGGSLLYALNQWKTYALLETTKYALAKGAAQGAIAGIQAGKGVAIKSLRELGVEQFWPGMSKYILNMRHYSEVADLTDVIYPKKVAACKGANYNIFENMCQSFDKRLGILNVDATYADLPKDAVPEALKGIVSEAESTAKAVAQTESTRIAAEITQQQTAVINATY

Foldseek 3Di:
DDDDDDDPDDDPPPPDPPPVPCPPVNVVVVVVVVVVVCCVVCVVVCCVVVVVVVVVLVVVLVVLLVVLLVVLLVVLLVVLLVQLQQQLLVLLVVLCVVLVQCVLPVCVSVVSNPDPGSLCLLVCCVVSVVSLVVQLVPDDPDPSVVVSVSSCCVLQCAPPVRDGPDDPVPSSSVSSVVSSVVSNVSSVVSSVVSSVVRSVVSSVVSSVVSVVVD

Organism: Plasmodium falciparum (isolate Dd2) (NCBI:txid57267)

pLDDT: mean 75.82, std 18.77, range [29.92, 97.44]